Protein AF-A0A420HNX9-F1 (afdb_monomer_lite)

Radius of gyration: 38.67 Å; chains: 1; bounding box: 75×88×94 Å

Foldseek 3Di:
DVLVVVLVVVVVVLLVVLLVVLVVLCVVDVPDDCSVVSVVQSVCLLVVNHDLPPQVPRNPPVSSVSSVVSSCCNPPPSVVVVVVSVVVVVVVCVVCVVVVVVVVVVVVVVVVPDDPPDPQDDPPCNVCCVPPQCVPAVVPHDPVVSVVVSVVVVCVVCVVVVVVVVVVVVVLVVQLVVCVVVVHDSDPDDDPVNVCVVVDPCVVVCVVVVCVVVDPPPPDDPVNVVVVVVVVVVVVVVVVVVVVVVVCVVPVDDPPDDDPPPPPPVVVVVVVVVVVVVPPPPPPDDD

Structure (mmCIF, N/CA/C/O backbone):
data_AF-A0A420HNX9-F1
#
_entry.id   AF-A0A420HNX9-F1
#
loop_
_atom_site.group_PDB
_atom_site.id
_atom_site.type_symbol
_atom_site.label_atom_id
_atom_site.label_alt_id
_atom_site.label_comp_id
_atom_site.label_asym_id
_atom_site.label_entity_id
_atom_site.label_seq_id
_atom_site.pdbx_PDB_ins_code
_atom_site.Cartn_x
_atom_site.Cartn_y
_atom_site.Cartn_z
_atom_site.occupancy
_atom_site.B_iso_or_equiv
_atom_site.auth_seq_id
_atom_site.auth_comp_id
_atom_site.auth_asym_id
_atom_site.auth_atom_id
_atom_site.pdbx_PDB_model_num
ATOM 1 N N . MET A 1 1 ? 5.330 7.218 -5.599 1.00 59.75 1 MET A N 1
ATOM 2 C CA . MET A 1 1 ? 4.720 6.682 -6.856 1.00 59.75 1 MET A CA 1
ATOM 3 C C . MET A 1 1 ? 4.972 7.619 -8.036 1.00 59.75 1 MET A C 1
ATOM 5 O O . MET A 1 1 ? 5.110 7.152 -9.165 1.00 59.75 1 MET A O 1
ATOM 9 N N . SER A 1 2 ? 5.041 8.930 -7.794 1.00 67.25 2 SER A N 1
ATOM 10 C CA . SER A 1 2 ? 5.366 9.926 -8.817 1.00 67.25 2 SER A CA 1
ATOM 11 C C . SER A 1 2 ? 6.806 9.785 -9.329 1.00 67.25 2 SER A C 1
ATOM 13 O O . SER A 1 2 ? 7.016 9.834 -10.538 1.00 67.25 2 SER A O 1
ATOM 15 N N . GLU A 1 3 ? 7.783 9.496 -8.456 1.00 69.94 3 GLU A N 1
ATOM 16 C CA . GLU A 1 3 ? 9.184 9.292 -8.871 1.00 69.94 3 GLU A CA 1
ATOM 17 C C . GLU A 1 3 ? 9.337 8.056 -9.768 1.00 69.94 3 GLU A C 1
ATOM 19 O O . GLU A 1 3 ? 10.031 8.095 -10.784 1.00 69.94 3 GLU A O 1
ATOM 24 N N . SER A 1 4 ? 8.629 6.965 -9.451 1.00 74.38 4 SER A N 1
ATOM 25 C CA . SER A 1 4 ? 8.648 5.742 -10.263 1.00 74.38 4 SER A CA 1
ATOM 26 C C . SER A 1 4 ? 8.046 5.942 -11.659 1.00 74.38 4 SER A C 1
ATOM 28 O O . SER A 1 4 ? 8.448 5.264 -12.601 1.00 74.38 4 SER A O 1
ATOM 30 N N . LEU A 1 5 ? 7.120 6.891 -11.833 1.00 82.50 5 LEU A N 1
ATOM 31 C CA . LEU A 1 5 ? 6.495 7.169 -13.131 1.00 82.50 5 LEU A CA 1
ATOM 32 C C . LEU A 1 5 ? 7.497 7.766 -14.126 1.00 82.50 5 LEU A C 1
ATOM 34 O O . LEU A 1 5 ? 7.504 7.382 -15.295 1.00 82.50 5 LEU A O 1
ATOM 38 N N . ILE A 1 6 ? 8.380 8.652 -13.657 1.00 82.62 6 ILE A N 1
ATOM 39 C CA . ILE A 1 6 ? 9.427 9.264 -14.487 1.00 82.62 6 ILE A CA 1
ATOM 40 C C . ILE A 1 6 ? 10.384 8.189 -15.012 1.00 82.62 6 ILE A C 1
ATOM 42 O O . ILE A 1 6 ? 10.751 8.209 -16.188 1.00 82.62 6 ILE A O 1
ATOM 46 N N . PHE A 1 7 ? 10.731 7.206 -14.178 1.00 82.31 7 PHE A N 1
ATOM 47 C CA . PHE A 1 7 ? 11.543 6.071 -14.604 1.00 82.31 7 PHE A CA 1
ATOM 48 C C . PHE A 1 7 ? 10.860 5.246 -15.703 1.00 82.31 7 PHE A C 1
ATOM 50 O O . PHE A 1 7 ? 11.471 4.991 -16.741 1.00 82.31 7 PHE A O 1
ATOM 57 N N . PHE A 1 8 ? 9.594 4.855 -15.517 1.00 83.25 8 PHE A N 1
ATOM 58 C CA . PHE A 1 8 ? 8.872 4.074 -16.528 1.00 83.25 8 PHE A CA 1
ATOM 59 C C . PHE A 1 8 ? 8.685 4.848 -17.839 1.00 83.25 8 PHE A C 1
ATOM 61 O O . PHE A 1 8 ? 8.770 4.254 -18.917 1.00 83.25 8 PHE A O 1
ATOM 68 N N . ALA A 1 9 ? 8.501 6.169 -17.773 1.00 88.00 9 ALA A N 1
ATOM 69 C CA . ALA A 1 9 ? 8.465 7.028 -18.952 1.00 88.00 9 ALA A CA 1
ATOM 70 C C . ALA A 1 9 ? 9.817 7.041 -19.687 1.00 88.00 9 ALA A C 1
ATOM 72 O O . ALA A 1 9 ? 9.855 6.827 -20.898 1.00 88.00 9 ALA A O 1
ATOM 73 N N . LEU A 1 10 ? 10.928 7.218 -18.962 1.00 86.88 10 LEU A N 1
ATOM 74 C CA . LEU A 1 10 ? 12.278 7.201 -19.531 1.00 86.88 10 LEU A CA 1
ATOM 75 C C . LEU A 1 10 ? 12.614 5.841 -20.165 1.00 86.88 10 LEU A C 1
ATOM 77 O O . LEU A 1 10 ? 13.086 5.793 -21.300 1.00 86.88 10 LEU A O 1
ATOM 81 N N . LEU A 1 11 ? 12.323 4.742 -19.462 1.00 87.56 11 LEU A N 1
ATOM 82 C CA . LEU A 1 11 ? 12.498 3.378 -19.963 1.00 87.56 11 LEU A CA 1
ATOM 83 C C . LEU A 1 11 ? 11.717 3.165 -21.265 1.00 87.56 11 LEU A C 1
ATOM 85 O O . LEU A 1 11 ? 12.264 2.653 -22.238 1.00 87.56 11 LEU A O 1
ATOM 89 N N . THR A 1 12 ? 10.459 3.605 -21.304 1.00 89.88 12 THR A N 1
ATOM 90 C CA . THR A 1 12 ? 9.601 3.481 -22.488 1.00 89.88 12 THR A CA 1
ATOM 91 C C . THR A 1 12 ? 10.156 4.271 -23.672 1.00 89.88 12 THR A C 1
ATOM 93 O O . THR A 1 12 ? 10.235 3.738 -24.776 1.00 89.88 12 THR A O 1
ATOM 96 N N . VAL A 1 13 ? 10.594 5.516 -23.457 1.00 91.56 13 VAL A N 1
ATOM 97 C CA . VAL A 1 13 ? 11.194 6.351 -24.513 1.00 91.56 13 VAL A CA 1
ATOM 98 C C . VAL A 1 13 ? 12.458 5.703 -25.078 1.00 91.56 13 VAL A C 1
ATOM 100 O O . VAL A 1 13 ? 12.637 5.673 -26.294 1.00 91.56 13 VAL A O 1
ATOM 103 N N . ILE A 1 14 ? 13.308 5.137 -24.219 1.00 90.69 14 ILE A N 1
ATOM 104 C CA . ILE A 1 14 ? 14.528 4.438 -24.640 1.00 90.69 14 ILE A CA 1
ATOM 105 C C . ILE A 1 14 ? 14.175 3.180 -25.438 1.00 90.69 14 ILE A C 1
ATOM 107 O O . ILE A 1 14 ? 14.699 2.997 -26.534 1.00 90.69 14 ILE A O 1
ATOM 111 N N . ILE A 1 15 ? 13.254 2.347 -24.943 1.00 90.69 15 ILE A N 1
ATOM 112 C CA . ILE A 1 15 ? 12.809 1.138 -25.650 1.00 90.69 15 ILE A CA 1
ATOM 113 C C . ILE A 1 15 ? 12.256 1.495 -27.033 1.00 90.69 15 ILE A C 1
ATOM 115 O O . ILE A 1 15 ? 12.660 0.883 -28.016 1.00 90.69 15 ILE A O 1
ATOM 119 N N . ILE A 1 16 ? 11.385 2.505 -27.134 1.00 92.69 16 ILE A N 1
ATOM 120 C CA . ILE A 1 16 ? 10.809 2.936 -28.415 1.00 92.69 16 ILE A CA 1
ATOM 121 C C . ILE A 1 16 ? 11.895 3.483 -29.348 1.00 92.69 16 ILE A C 1
ATOM 123 O O . ILE A 1 16 ? 11.910 3.127 -30.523 1.00 92.69 16 ILE A O 1
ATOM 127 N N . GLY A 1 17 ? 12.816 4.311 -28.850 1.00 92.56 17 GLY A N 1
ATOM 128 C CA . GLY A 1 17 ? 13.893 4.884 -29.661 1.00 92.56 17 GLY A CA 1
ATOM 129 C C . GLY A 1 17 ? 14.831 3.820 -30.235 1.00 92.56 17 GLY A C 1
ATOM 130 O O . GLY A 1 17 ? 15.148 3.847 -31.424 1.00 92.56 17 GLY A O 1
ATOM 131 N N . PHE A 1 18 ? 15.225 2.836 -29.425 1.00 90.56 18 PHE A N 1
ATOM 132 C CA . PHE A 1 18 ? 16.052 1.727 -29.900 1.00 90.56 18 PHE A CA 1
ATOM 133 C C . PHE A 1 18 ? 15.272 0.769 -30.800 1.00 90.56 18 PHE A C 1
ATOM 135 O O . PHE A 1 18 ? 15.811 0.341 -31.815 1.00 90.56 18 PHE A O 1
ATOM 142 N N . LEU A 1 19 ? 13.997 0.493 -30.508 1.00 90.44 19 LEU A N 1
ATOM 143 C CA . LEU A 1 19 ? 13.128 -0.286 -31.392 1.00 90.44 19 LEU A CA 1
ATOM 144 C C . LEU A 1 19 ? 13.020 0.374 -32.777 1.00 90.44 19 LEU A C 1
ATOM 146 O O . LEU A 1 19 ? 13.179 -0.302 -33.789 1.00 90.44 19 LEU A O 1
ATOM 150 N N . GLN A 1 20 ? 12.828 1.696 -32.832 1.00 91.19 20 GLN A N 1
ATOM 151 C CA . GLN A 1 20 ? 12.832 2.462 -34.082 1.00 91.19 20 GLN A CA 1
ATOM 152 C C . GLN A 1 20 ? 14.182 2.384 -34.805 1.00 91.19 20 GLN A C 1
ATOM 154 O O . GLN A 1 20 ? 14.206 2.226 -36.023 1.00 91.19 20 GLN A O 1
ATOM 159 N N . ALA A 1 21 ? 15.300 2.454 -34.078 1.00 89.69 21 ALA A N 1
ATOM 160 C CA . ALA A 1 21 ? 16.633 2.337 -34.664 1.00 89.69 21 ALA A CA 1
ATOM 161 C C . ALA A 1 21 ? 16.898 0.936 -35.249 1.00 89.69 21 ALA A C 1
ATOM 163 O O . ALA A 1 21 ? 17.426 0.832 -36.356 1.00 89.69 21 ALA A O 1
ATOM 164 N N . PHE A 1 22 ? 16.487 -0.134 -34.559 1.00 88.19 22 PHE A N 1
ATOM 165 C CA . PHE A 1 22 ? 16.618 -1.508 -35.054 1.00 88.19 22 PHE A CA 1
ATOM 166 C C . PHE A 1 22 ? 15.722 -1.779 -36.264 1.00 88.19 22 PHE A C 1
ATOM 168 O O . PHE A 1 22 ? 16.201 -2.336 -37.245 1.00 88.19 22 PHE A O 1
ATOM 175 N N . ILE A 1 23 ? 14.464 -1.328 -36.240 1.00 86.88 23 ILE A N 1
ATOM 176 C CA . ILE A 1 23 ? 13.552 -1.440 -37.391 1.00 86.88 23 ILE A CA 1
ATOM 177 C C . ILE A 1 23 ? 14.067 -0.609 -38.576 1.00 86.88 23 ILE A C 1
ATOM 179 O O . ILE A 1 23 ? 13.979 -1.032 -39.726 1.00 86.88 23 ILE A O 1
ATOM 183 N N . GLY A 1 24 ? 14.631 0.575 -38.323 1.00 86.75 24 GLY A N 1
ATOM 184 C CA . GLY A 1 24 ? 15.250 1.399 -39.363 1.00 86.75 24 GLY A CA 1
ATOM 185 C C . GLY A 1 24 ? 16.453 0.717 -40.018 1.00 86.75 24 GLY A C 1
ATOM 186 O O . GLY A 1 24 ? 16.622 0.807 -41.233 1.00 86.75 24 GLY A O 1
ATOM 187 N N . LEU A 1 25 ? 17.258 0.008 -39.224 1.00 86.19 25 LEU A N 1
ATOM 188 C CA . LEU A 1 25 ? 18.404 -0.754 -39.710 1.00 86.19 25 LEU A CA 1
ATOM 189 C C . LEU A 1 25 ? 17.981 -2.015 -40.487 1.00 86.19 25 LEU A C 1
ATOM 191 O O . LEU A 1 25 ? 18.593 -2.311 -41.512 1.00 86.19 25 LEU A O 1
ATOM 195 N N . ASP A 1 26 ? 16.922 -2.699 -40.040 1.00 84.25 26 ASP A N 1
ATOM 196 C CA . ASP A 1 26 ? 16.312 -3.850 -40.727 1.00 84.25 26 ASP A CA 1
ATOM 197 C C . ASP A 1 26 ? 15.757 -3.434 -42.098 1.00 84.25 26 ASP A C 1
ATOM 199 O O . ASP A 1 26 ? 16.100 -4.008 -43.119 1.00 84.25 26 ASP A O 1
ATOM 203 N N . ASN A 1 27 ? 15.013 -2.326 -42.171 1.00 82.50 27 ASN A N 1
ATOM 204 C CA . ASN A 1 27 ? 14.468 -1.827 -43.439 1.00 82.50 27 ASN A CA 1
ATOM 205 C C . ASN A 1 27 ? 15.542 -1.404 -44.460 1.00 82.50 27 ASN A C 1
ATOM 207 O O . ASN A 1 27 ? 15.293 -1.425 -45.667 1.00 82.50 27 ASN A O 1
ATOM 211 N N . ALA A 1 28 ? 16.719 -0.975 -43.997 1.00 79.94 28 ALA A N 1
ATOM 212 C CA . ALA A 1 28 ? 17.812 -0.543 -44.867 1.00 79.94 28 ALA A CA 1
ATOM 213 C C . ALA A 1 28 ? 18.599 -1.716 -45.475 1.00 79.94 28 ALA A C 1
ATOM 215 O O . ALA A 1 28 ? 19.236 -1.554 -46.518 1.00 79.94 28 ALA A O 1
ATOM 216 N N . ASN A 1 29 ? 18.566 -2.888 -44.842 1.00 69.12 29 ASN A N 1
ATOM 217 C CA . ASN A 1 29 ? 19.283 -4.074 -45.280 1.00 69.12 29 ASN A CA 1
ATOM 218 C C . ASN A 1 29 ? 18.244 -5.125 -45.683 1.00 69.12 29 ASN A C 1
ATOM 220 O O . ASN A 1 29 ? 17.537 -5.615 -44.827 1.00 69.12 29 ASN A O 1
ATOM 224 N N . SER A 1 30 ? 18.125 -5.493 -46.965 1.00 62.16 30 SER A N 1
ATOM 225 C CA . SER A 1 30 ? 17.056 -6.383 -47.484 1.00 62.16 30 SER A CA 1
ATOM 226 C C . SER A 1 30 ? 17.045 -7.833 -46.944 1.00 62.16 30 SER A C 1
ATOM 228 O O . SER A 1 30 ? 16.472 -8.725 -47.572 1.00 62.16 30 SER A O 1
ATOM 230 N N . TYR A 1 31 ? 17.693 -8.093 -45.811 1.00 57.19 31 TYR A N 1
ATOM 231 C CA . TYR A 1 31 ? 17.535 -9.304 -45.028 1.00 57.19 31 TYR A CA 1
ATOM 232 C C . TYR A 1 31 ? 16.163 -9.285 -44.341 1.00 57.19 31 TYR A C 1
ATOM 234 O O . TYR A 1 31 ? 15.799 -8.322 -43.691 1.00 57.19 31 TYR A O 1
ATOM 242 N N . ALA A 1 32 ? 15.407 -10.352 -44.591 1.00 55.22 32 ALA A N 1
ATOM 243 C CA . ALA A 1 32 ? 14.095 -10.721 -44.063 1.00 55.22 32 ALA A CA 1
ATOM 244 C C . ALA A 1 32 ? 13.576 -9.987 -42.808 1.00 55.22 32 ALA A C 1
ATOM 246 O O . ALA A 1 32 ? 14.295 -9.859 -41.826 1.00 55.22 32 ALA A O 1
ATOM 247 N N . ASP A 1 33 ? 12.269 -9.695 -42.833 1.00 63.78 33 ASP A N 1
ATOM 248 C CA . ASP A 1 33 ? 11.401 -9.218 -41.743 1.00 63.78 33 ASP A CA 1
ATOM 249 C C . ASP A 1 33 ? 11.726 -9.878 -40.385 1.00 63.78 33 ASP A C 1
ATOM 251 O O . ASP A 1 33 ? 11.189 -10.929 -40.020 1.00 63.78 33 ASP A O 1
ATOM 255 N N . SER A 1 34 ? 12.666 -9.272 -39.653 1.00 74.12 34 SER A N 1
ATOM 256 C CA . SER A 1 34 ? 13.234 -9.803 -38.404 1.00 74.12 34 SER A CA 1
ATOM 257 C C . SER A 1 34 ? 12.693 -9.071 -37.175 1.00 74.12 34 SER A C 1
ATOM 259 O O . SER A 1 34 ? 13.182 -9.248 -36.057 1.00 74.12 34 SER A O 1
ATOM 261 N N . THR A 1 35 ? 11.614 -8.306 -37.352 1.00 80.81 35 THR A N 1
ATOM 262 C CA . THR A 1 35 ? 10.831 -7.653 -36.296 1.00 80.81 35 THR A CA 1
ATOM 263 C C . THR A 1 35 ? 10.592 -8.524 -35.045 1.00 80.81 35 THR A C 1
ATOM 265 O O . THR A 1 35 ? 10.826 -8.031 -33.936 1.00 80.81 35 THR A O 1
ATOM 268 N N . PRO A 1 36 ? 10.174 -9.809 -35.144 1.00 83.94 36 PRO A N 1
ATOM 269 C CA . PRO A 1 36 ? 9.965 -10.639 -33.953 1.00 83.94 36 PRO A CA 1
ATOM 270 C C . PRO A 1 36 ? 11.264 -10.952 -33.195 1.00 83.94 36 PRO A C 1
ATOM 272 O O . PRO A 1 36 ? 11.251 -10.989 -31.965 1.00 83.94 36 PRO A O 1
ATOM 275 N N . PHE A 1 37 ? 12.387 -11.119 -33.902 1.00 85.12 37 PHE A N 1
ATOM 276 C CA . PHE A 1 37 ? 13.698 -11.329 -33.285 1.00 85.12 37 PHE A CA 1
ATOM 277 C C . PHE A 1 37 ? 14.158 -10.077 -32.525 1.00 85.12 37 PHE A C 1
ATOM 279 O O . PHE A 1 37 ? 14.562 -10.174 -31.367 1.00 85.12 37 PHE A O 1
ATOM 286 N N . ILE A 1 38 ? 14.008 -8.892 -33.131 1.00 86.88 38 ILE A N 1
ATOM 287 C CA . ILE A 1 38 ? 14.340 -7.601 -32.503 1.00 86.88 38 ILE A CA 1
ATOM 288 C C . ILE A 1 38 ? 13.528 -7.404 -31.218 1.00 86.88 38 ILE A C 1
ATOM 290 O O . ILE A 1 38 ? 14.076 -7.042 -30.175 1.00 86.88 38 ILE A O 1
ATOM 294 N N . LEU A 1 39 ? 12.219 -7.665 -31.273 1.00 87.62 39 LEU A N 1
ATOM 295 C CA . LEU A 1 39 ? 11.341 -7.511 -30.118 1.00 87.62 39 LEU A CA 1
ATOM 296 C C . LEU A 1 39 ? 11.733 -8.467 -28.983 1.00 87.62 39 LEU A C 1
ATOM 298 O O . LEU A 1 39 ? 11.817 -8.045 -27.829 1.00 87.62 39 LEU A O 1
ATOM 302 N N . GLN A 1 40 ? 12.019 -9.730 -29.306 1.00 88.38 40 GLN A N 1
ATOM 303 C CA . GLN A 1 40 ? 12.470 -10.712 -28.324 1.00 88.38 40 GLN A CA 1
ATOM 304 C C . GLN A 1 40 ? 13.812 -10.310 -27.696 1.00 88.38 40 GLN A C 1
ATOM 306 O O . GLN A 1 40 ? 13.951 -10.367 -26.476 1.00 88.38 40 GLN A O 1
ATOM 311 N N . ALA A 1 41 ? 14.769 -9.829 -28.491 1.00 88.25 41 ALA A N 1
ATOM 312 C CA . ALA A 1 41 ? 16.064 -9.366 -27.998 1.00 88.25 41 ALA A CA 1
ATOM 313 C C . ALA A 1 41 ? 15.954 -8.150 -27.061 1.00 88.25 41 ALA A C 1
ATOM 315 O O . ALA A 1 41 ? 16.683 -8.069 -26.067 1.00 88.25 41 ALA A O 1
ATOM 316 N N . ILE A 1 42 ? 15.036 -7.220 -27.350 1.00 89.25 42 ILE A N 1
ATOM 317 C CA . ILE A 1 42 ? 14.744 -6.061 -26.494 1.00 89.25 42 ILE A CA 1
ATOM 318 C C . ILE A 1 42 ? 14.110 -6.509 -25.177 1.00 89.25 42 ILE A C 1
ATOM 320 O O . ILE A 1 42 ? 14.554 -6.079 -24.114 1.00 89.25 42 ILE A O 1
ATOM 324 N N . ILE A 1 43 ? 13.112 -7.396 -25.228 1.00 89.06 43 ILE A N 1
ATOM 325 C CA . ILE A 1 43 ? 12.464 -7.939 -24.025 1.00 89.06 43 ILE A CA 1
ATOM 326 C C . ILE A 1 43 ? 13.489 -8.671 -23.152 1.00 89.06 43 ILE A C 1
ATOM 328 O O . ILE A 1 43 ? 13.551 -8.435 -21.948 1.00 89.06 43 ILE A O 1
ATOM 332 N N . ASN A 1 44 ? 14.331 -9.505 -23.757 1.00 89.56 44 ASN A N 1
ATOM 333 C CA . ASN A 1 44 ? 15.375 -10.254 -23.066 1.00 89.56 44 ASN A CA 1
ATOM 334 C C . ASN A 1 44 ? 16.403 -9.329 -22.393 1.00 89.56 44 ASN A C 1
ATOM 336 O O . ASN A 1 44 ? 16.743 -9.525 -21.227 1.00 89.56 44 ASN A O 1
ATOM 340 N N . ALA A 1 45 ? 16.838 -8.267 -23.074 1.00 89.00 45 ALA A N 1
ATOM 341 C CA . ALA A 1 45 ? 17.732 -7.269 -22.487 1.00 89.00 45 ALA A CA 1
ATOM 342 C C . ALA A 1 45 ? 17.080 -6.504 -21.320 1.00 89.00 45 ALA A C 1
ATOM 344 O O . ALA A 1 45 ? 17.736 -6.257 -20.309 1.00 89.00 45 ALA A O 1
ATOM 345 N N . VAL A 1 46 ? 15.788 -6.166 -21.425 1.00 88.12 46 VAL A N 1
ATOM 346 C CA . VAL A 1 46 ? 15.015 -5.544 -20.333 1.00 88.12 46 VAL A CA 1
ATOM 347 C C . VAL A 1 46 ? 14.890 -6.490 -19.136 1.00 88.12 46 VAL A C 1
ATOM 349 O O . VAL A 1 46 ? 15.034 -6.054 -17.997 1.00 88.12 46 VAL A O 1
ATOM 352 N N . MET A 1 47 ? 14.712 -7.790 -19.385 1.00 89.12 47 MET A N 1
ATOM 353 C CA . MET A 1 47 ? 14.719 -8.850 -18.367 1.00 89.12 47 MET A CA 1
ATOM 354 C C . MET A 1 47 ? 16.123 -9.169 -17.821 1.00 89.12 47 MET A C 1
ATOM 356 O O . MET A 1 47 ? 16.285 -10.136 -17.083 1.00 89.12 47 MET A O 1
ATOM 360 N N . GLN A 1 48 ? 17.142 -8.371 -18.166 1.00 87.69 48 GLN A N 1
ATOM 361 C CA . GLN A 1 48 ? 18.542 -8.562 -17.766 1.00 87.69 48 GLN A CA 1
ATOM 362 C C . GLN A 1 48 ? 19.163 -9.884 -18.239 1.00 87.69 48 GLN A C 1
ATOM 364 O O . GLN A 1 48 ? 20.144 -10.362 -17.674 1.00 87.69 48 GLN A O 1
ATOM 369 N N . SER A 1 49 ? 18.633 -10.459 -19.316 1.00 90.31 49 SER A N 1
ATOM 370 C CA . SER A 1 49 ? 19.179 -11.641 -19.978 1.00 90.31 49 SER A CA 1
ATOM 371 C C . SER A 1 49 ? 19.455 -11.324 -21.453 1.00 90.31 49 SER A C 1
ATOM 373 O O . SER A 1 49 ? 18.800 -11.879 -22.330 1.00 90.31 49 SER A O 1
ATOM 375 N N . PRO A 1 50 ? 20.368 -10.380 -21.761 1.00 88.69 50 PRO A N 1
ATOM 376 C CA . PRO A 1 50 ? 20.672 -10.026 -23.143 1.00 88.69 50 PRO A CA 1
ATOM 377 C C . PRO A 1 50 ? 21.263 -11.231 -23.882 1.00 88.69 50 PRO A C 1
ATOM 379 O O . PRO A 1 50 ? 22.201 -11.867 -23.397 1.00 88.69 50 PRO A O 1
ATOM 382 N N . ASP A 1 51 ? 20.719 -11.524 -25.061 1.00 87.19 51 ASP A N 1
ATOM 383 C CA . ASP A 1 51 ? 21.181 -12.605 -25.926 1.00 87.19 51 ASP A CA 1
ATOM 384 C C . ASP A 1 51 ? 21.756 -12.015 -27.212 1.00 87.19 51 ASP A C 1
ATOM 386 O O . ASP A 1 51 ? 21.076 -11.310 -27.957 1.00 87.19 51 ASP A O 1
ATOM 390 N N . PHE A 1 52 ? 23.036 -12.288 -27.450 1.00 84.12 52 PHE A N 1
ATOM 391 C CA . PHE A 1 52 ? 23.759 -11.814 -28.629 1.00 84.12 52 PHE A CA 1
ATOM 392 C C . PHE A 1 52 ? 23.679 -12.813 -29.788 1.00 84.12 52 PHE A C 1
ATOM 394 O O . PHE A 1 52 ? 24.021 -12.467 -30.922 1.00 84.12 52 PHE A O 1
ATOM 401 N N . ASN A 1 53 ? 23.207 -14.038 -29.531 1.00 77.06 53 ASN A N 1
ATOM 402 C CA . ASN A 1 53 ? 23.081 -15.066 -30.552 1.00 77.06 53 ASN A CA 1
ATOM 403 C C . ASN A 1 53 ? 22.034 -14.629 -31.589 1.00 77.06 53 ASN A C 1
ATOM 405 O O . ASN A 1 53 ? 20.857 -14.466 -31.285 1.00 77.06 53 ASN A O 1
ATOM 409 N N . GLY A 1 54 ? 22.476 -14.413 -32.829 1.00 72.62 54 GLY A N 1
ATOM 410 C CA . GLY A 1 54 ? 21.627 -13.951 -33.935 1.00 72.62 54 GLY A CA 1
ATOM 411 C C . GLY A 1 54 ? 21.926 -12.529 -34.414 1.00 72.62 54 GLY A C 1
ATOM 412 O O . GLY A 1 54 ? 21.623 -12.219 -35.565 1.00 72.62 54 GLY A O 1
ATOM 413 N N . PHE A 1 55 ? 22.613 -11.701 -33.615 1.00 76.69 55 PHE A N 1
ATOM 414 C CA . PHE A 1 55 ? 23.052 -10.378 -34.077 1.00 76.69 55 PHE A CA 1
ATOM 415 C C . PHE A 1 55 ? 24.257 -10.431 -35.027 1.00 76.69 55 PHE A C 1
ATOM 417 O O . PHE A 1 55 ? 24.446 -9.496 -35.800 1.00 76.69 55 PHE A O 1
ATOM 424 N N . ASP A 1 56 ? 25.011 -11.536 -35.059 1.00 71.56 56 ASP A N 1
ATOM 425 C CA . ASP A 1 56 ? 26.153 -11.725 -35.972 1.00 71.56 56 ASP A CA 1
ATOM 426 C C . ASP A 1 56 ? 25.770 -11.621 -37.457 1.00 71.56 56 ASP A C 1
ATOM 428 O O . ASP A 1 56 ? 26.566 -11.170 -38.279 1.00 71.56 56 ASP A O 1
ATOM 432 N N . ASN A 1 57 ? 24.538 -12.011 -37.802 1.00 71.56 57 ASN A N 1
ATOM 433 C CA . ASN A 1 57 ? 23.999 -11.921 -39.161 1.00 71.56 57 ASN A CA 1
ATOM 434 C C . ASN A 1 57 ? 23.050 -10.721 -39.343 1.00 71.56 57 ASN A C 1
ATOM 436 O O . ASN A 1 57 ? 22.628 -10.436 -40.464 1.00 71.56 57 ASN A O 1
ATOM 440 N N . PHE A 1 58 ? 22.714 -10.008 -38.262 1.00 74.94 58 PHE A N 1
ATOM 441 C CA . PHE A 1 58 ? 21.783 -8.883 -38.277 1.00 74.94 58 PHE A CA 1
ATOM 442 C C . PHE A 1 58 ? 22.526 -7.568 -38.544 1.00 74.94 58 PHE A C 1
ATOM 444 O O . PHE A 1 58 ? 23.197 -7.016 -37.670 1.00 74.94 58 PHE A O 1
ATOM 451 N N . ALA A 1 59 ? 22.406 -7.069 -39.777 1.00 72.62 59 ALA A N 1
ATOM 452 C CA . ALA A 1 59 ? 22.992 -5.811 -40.252 1.00 72.62 59 ALA A CA 1
ATOM 453 C C . ALA A 1 59 ? 24.425 -5.500 -39.737 1.00 72.62 59 ALA A C 1
ATOM 455 O O . ALA A 1 59 ? 24.648 -4.477 -39.068 1.00 72.62 59 ALA A O 1
ATOM 456 N N . PRO A 1 60 ? 25.428 -6.348 -40.049 1.00 77.50 60 PRO A N 1
ATOM 457 C CA . PRO A 1 60 ? 26.817 -6.073 -39.688 1.00 77.50 60 PRO A CA 1
ATOM 458 C C . PRO A 1 60 ? 27.334 -4.809 -40.398 1.00 77.50 60 PRO A C 1
ATOM 460 O O . PRO A 1 60 ? 27.025 -4.614 -41.576 1.00 77.50 60 PRO A O 1
ATOM 463 N N . PRO A 1 61 ? 28.149 -3.952 -39.749 1.00 79.62 61 PRO A N 1
ATOM 464 C CA . PRO A 1 61 ? 28.680 -4.044 -38.379 1.00 79.62 61 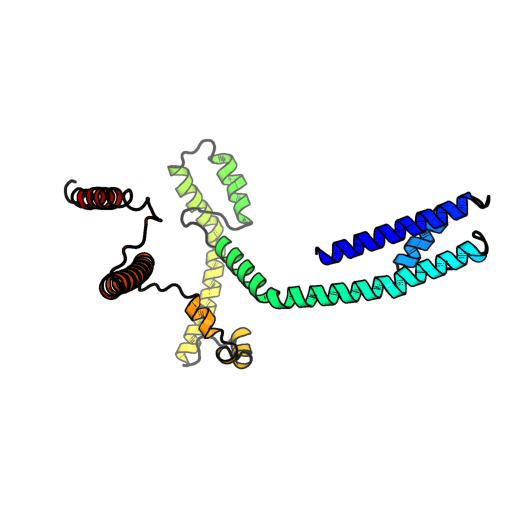PRO A CA 1
ATOM 465 C C . PRO A 1 61 ? 27.840 -3.306 -37.311 1.00 79.62 61 PRO A C 1
ATOM 467 O O . PRO A 1 61 ? 28.132 -3.385 -36.113 1.00 79.62 61 PRO A O 1
ATOM 470 N N . PHE A 1 62 ? 26.830 -2.538 -37.726 1.00 84.31 62 PHE A N 1
ATOM 471 C CA . PHE A 1 62 ? 26.140 -1.592 -36.846 1.00 84.31 62 PHE A CA 1
ATOM 472 C C . PHE A 1 62 ? 25.100 -2.249 -35.928 1.00 84.31 62 PHE A C 1
ATOM 474 O O . PHE A 1 62 ? 24.913 -1.757 -34.817 1.00 84.31 62 PHE A O 1
ATOM 481 N N . GLY A 1 63 ? 24.479 -3.366 -36.325 1.00 84.94 63 GLY A N 1
ATOM 482 C CA . GLY A 1 63 ? 23.444 -4.046 -35.531 1.00 84.94 63 GLY A CA 1
ATOM 483 C C . GLY A 1 63 ? 23.951 -4.550 -34.179 1.00 84.94 63 GLY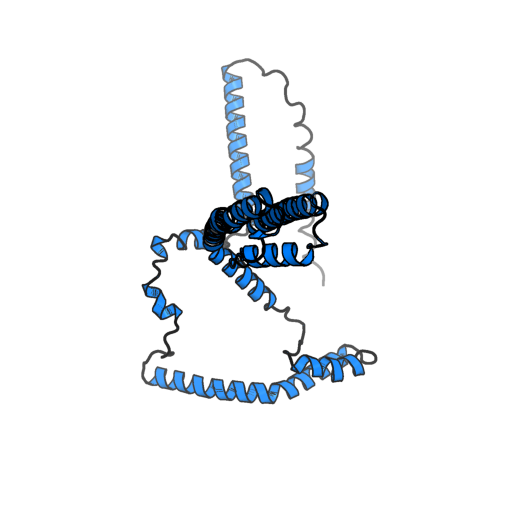 A C 1
ATOM 484 O O . GLY A 1 63 ? 23.404 -4.194 -33.135 1.00 84.94 63 GLY A O 1
ATOM 485 N N . VAL A 1 64 ? 25.060 -5.296 -34.189 1.00 86.19 64 VAL A N 1
ATOM 486 C CA . VAL A 1 64 ? 25.739 -5.787 -32.976 1.00 86.19 64 VAL A CA 1
ATOM 487 C C . VAL A 1 64 ? 26.179 -4.623 -32.080 1.00 86.19 64 VAL A C 1
ATOM 489 O O . VAL A 1 64 ? 25.931 -4.624 -30.876 1.00 86.19 64 VAL A O 1
ATOM 492 N N . THR A 1 65 ? 26.794 -3.592 -32.667 1.00 88.62 65 THR A N 1
ATOM 493 C CA . THR A 1 65 ? 27.288 -2.418 -31.927 1.00 88.62 65 THR A CA 1
ATOM 494 C C . THR A 1 65 ? 26.147 -1.668 -31.232 1.00 88.62 65 THR A C 1
ATOM 496 O O . THR A 1 65 ? 26.255 -1.317 -30.056 1.00 88.62 65 THR A O 1
ATOM 499 N N . LEU A 1 66 ? 25.032 -1.455 -31.935 1.00 89.75 66 LEU A N 1
ATOM 500 C CA . LEU A 1 66 ? 23.847 -0.799 -31.389 1.00 89.75 66 LEU A CA 1
ATOM 501 C C . LEU A 1 66 ? 23.236 -1.614 -30.238 1.00 89.75 66 LEU A C 1
ATOM 503 O O . LEU A 1 66 ? 22.847 -1.034 -29.225 1.00 89.75 66 LEU A O 1
ATOM 507 N N . TYR A 1 67 ? 23.213 -2.947 -30.353 1.00 89.94 67 TYR A N 1
ATOM 508 C CA . TYR A 1 67 ? 22.723 -3.837 -29.296 1.00 89.94 67 TYR A CA 1
ATOM 509 C C . TYR A 1 67 ? 23.614 -3.846 -28.047 1.00 89.94 67 TYR A C 1
ATOM 511 O O . TYR A 1 67 ? 23.097 -3.861 -26.928 1.00 89.94 67 TYR A O 1
ATOM 519 N N . TYR A 1 68 ? 24.937 -3.727 -28.200 1.00 91.00 68 TYR A N 1
ATOM 520 C CA . TYR A 1 68 ? 25.841 -3.520 -27.064 1.00 91.00 68 TYR A CA 1
ATOM 521 C C . TYR A 1 68 ? 25.568 -2.202 -26.333 1.00 91.00 68 TYR A C 1
ATOM 523 O O . TYR A 1 68 ? 25.476 -2.195 -25.105 1.00 91.00 68 TYR A O 1
ATOM 531 N N . ILE A 1 69 ? 25.399 -1.098 -27.070 1.00 91.38 69 ILE A N 1
ATOM 532 C CA . ILE A 1 69 ? 25.090 0.215 -26.478 1.00 91.38 69 ILE A CA 1
ATOM 533 C C . ILE A 1 69 ? 23.740 0.170 -25.757 1.00 91.38 69 ILE A C 1
ATOM 535 O O . ILE A 1 69 ? 23.630 0.644 -24.627 1.00 91.38 69 ILE A O 1
ATOM 539 N N . PHE A 1 70 ? 22.728 -0.433 -26.381 1.00 91.00 70 PHE A N 1
ATOM 540 C CA . PHE A 1 70 ? 21.411 -0.621 -25.783 1.00 91.00 70 PHE A CA 1
ATOM 541 C C . PHE A 1 70 ? 21.484 -1.422 -24.476 1.00 91.00 70 PHE A C 1
ATOM 543 O O . PHE A 1 70 ? 20.996 -0.971 -23.440 1.00 91.00 70 PHE A O 1
ATOM 550 N N . THR A 1 71 ? 22.150 -2.579 -24.507 1.00 90.50 71 THR A N 1
ATOM 551 C CA . THR A 1 71 ? 22.302 -3.458 -23.341 1.00 90.50 71 THR A CA 1
ATOM 552 C C . THR A 1 71 ? 23.056 -2.763 -22.212 1.00 90.50 71 THR A C 1
ATOM 554 O O . THR A 1 71 ? 22.658 -2.867 -21.053 1.00 90.50 71 THR A O 1
ATOM 557 N N . PHE A 1 72 ? 24.107 -2.005 -22.531 1.00 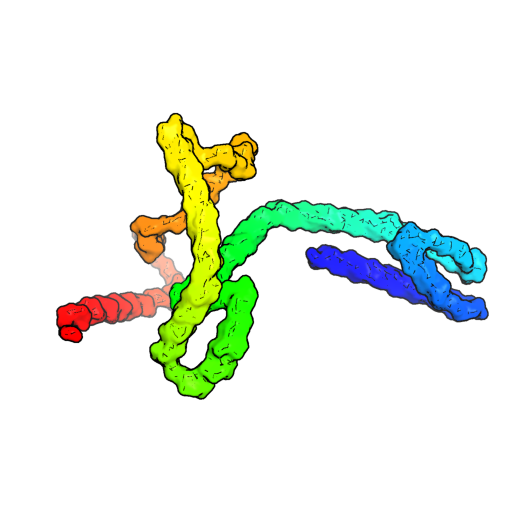91.06 72 PHE A N 1
ATOM 558 C CA . PHE A 1 72 ? 24.835 -1.198 -21.555 1.00 91.06 72 PHE A CA 1
ATOM 559 C C . PHE A 1 72 ? 23.940 -0.127 -20.918 1.00 91.06 72 PHE A C 1
ATOM 561 O O . PHE A 1 72 ? 23.941 0.036 -19.700 1.00 91.06 72 PHE A O 1
ATOM 568 N N . LEU A 1 73 ? 23.131 0.575 -21.713 1.00 91.25 73 LEU A N 1
ATOM 569 C CA . LEU A 1 73 ? 22.241 1.621 -21.210 1.00 91.25 73 LEU A CA 1
ATOM 570 C C . LEU A 1 73 ? 21.183 1.033 -20.258 1.00 91.25 73 LEU A C 1
ATOM 572 O O . LEU A 1 73 ? 21.007 1.525 -19.143 1.00 91.25 73 LEU A O 1
ATOM 576 N N . ILE A 1 74 ? 20.524 -0.057 -20.655 1.00 89.62 74 ILE A N 1
ATOM 577 C CA . ILE A 1 74 ? 19.487 -0.715 -19.845 1.00 89.62 74 ILE A CA 1
ATOM 578 C C . ILE A 1 74 ? 20.072 -1.299 -18.552 1.00 89.62 74 ILE A C 1
ATOM 580 O O . ILE A 1 74 ? 19.544 -1.056 -17.467 1.00 89.62 74 ILE A O 1
ATOM 584 N N . THR A 1 75 ? 21.172 -2.047 -18.646 1.00 87.31 75 THR A N 1
ATOM 585 C CA . THR A 1 75 ? 21.698 -2.794 -17.493 1.00 87.31 75 THR A CA 1
ATOM 586 C C . THR A 1 75 ? 22.581 -1.947 -16.579 1.00 87.31 75 THR A C 1
ATOM 588 O O . THR A 1 75 ? 22.456 -2.051 -15.363 1.00 87.31 75 THR A O 1
ATOM 591 N N . ALA A 1 76 ? 23.443 -1.080 -17.118 1.00 87.31 76 ALA A N 1
ATOM 592 C CA . ALA A 1 76 ? 24.407 -0.321 -16.319 1.00 87.31 76 ALA A CA 1
ATOM 593 C C . ALA A 1 76 ? 23.910 1.078 -15.930 1.00 87.31 76 ALA A C 1
ATOM 595 O O . ALA A 1 76 ? 24.247 1.564 -14.853 1.00 87.31 76 ALA A O 1
ATOM 596 N N . VAL A 1 77 ? 23.125 1.751 -16.774 1.00 88.25 77 VAL A N 1
ATOM 597 C CA . VAL A 1 77 ? 22.679 3.126 -16.485 1.00 88.25 77 VAL A CA 1
ATOM 598 C C . VAL A 1 77 ? 21.311 3.118 -15.811 1.00 88.25 77 VAL A C 1
ATOM 600 O O . VAL A 1 77 ? 21.172 3.598 -14.686 1.00 88.25 77 VAL A O 1
ATOM 603 N N . LEU A 1 78 ? 20.305 2.538 -16.466 1.00 85.38 78 LEU A N 1
ATOM 604 C CA . LEU A 1 78 ? 18.921 2.569 -15.986 1.00 85.38 78 LEU A CA 1
ATOM 605 C C . LEU A 1 78 ? 18.742 1.847 -14.650 1.00 85.38 78 LEU A C 1
ATOM 607 O O . LEU A 1 78 ? 18.077 2.392 -13.775 1.00 85.38 78 LEU A O 1
ATOM 611 N N . LEU A 1 79 ? 19.355 0.674 -14.456 1.00 85.06 79 LEU A N 1
ATOM 612 C CA . LEU A 1 79 ? 19.248 -0.063 -13.191 1.00 85.06 79 LEU A CA 1
ATOM 613 C C . LEU A 1 79 ? 19.839 0.720 -12.012 1.00 85.06 79 LEU A C 1
ATOM 615 O O . LEU A 1 79 ? 19.221 0.813 -10.955 1.00 85.06 79 LEU A O 1
ATOM 619 N N . ASN A 1 80 ? 21.013 1.320 -12.199 1.00 89.50 80 ASN A N 1
ATOM 620 C CA . ASN A 1 80 ? 21.670 2.086 -11.144 1.00 89.50 80 ASN A CA 1
ATOM 621 C C . ASN A 1 80 ? 20.873 3.343 -10.778 1.00 89.50 80 ASN A C 1
ATOM 623 O O . ASN A 1 80 ? 20.721 3.658 -9.598 1.00 89.50 80 ASN A O 1
ATOM 627 N N . ILE A 1 81 ? 20.301 4.025 -11.775 1.00 88.38 81 ILE A N 1
ATOM 628 C CA . ILE A 1 81 ? 19.406 5.164 -11.541 1.00 88.38 81 ILE A CA 1
ATOM 629 C C . ILE A 1 81 ? 18.114 4.711 -10.850 1.00 88.38 81 ILE A C 1
ATOM 631 O O . ILE A 1 81 ? 17.660 5.375 -9.921 1.00 88.38 81 ILE A O 1
ATOM 635 N N . LEU A 1 82 ? 17.538 3.575 -11.252 1.00 87.31 82 LEU A N 1
ATOM 636 C CA . LEU A 1 82 ? 16.328 3.021 -10.646 1.00 87.31 82 LEU A CA 1
ATOM 637 C C . LEU A 1 82 ? 16.521 2.749 -9.154 1.00 87.31 82 LEU A C 1
ATOM 639 O O . LEU A 1 82 ? 15.704 3.165 -8.337 1.00 87.31 82 LEU A O 1
ATOM 643 N N . ILE A 1 83 ? 17.619 2.077 -8.804 1.00 88.69 83 ILE A N 1
ATOM 644 C CA . ILE A 1 83 ? 17.963 1.769 -7.415 1.00 88.69 83 ILE A CA 1
ATOM 645 C C . ILE A 1 83 ? 18.156 3.065 -6.619 1.00 88.69 83 ILE A C 1
ATOM 647 O O . ILE A 1 83 ? 17.640 3.184 -5.509 1.00 88.69 83 ILE A O 1
ATOM 651 N N . ALA A 1 84 ? 18.852 4.053 -7.187 1.00 89.56 84 ALA A N 1
ATOM 652 C CA . ALA A 1 84 ? 19.070 5.338 -6.529 1.00 89.56 84 ALA A CA 1
ATOM 653 C C . ALA A 1 84 ? 17.750 6.077 -6.243 1.00 89.56 84 ALA A C 1
ATOM 655 O O . ALA A 1 84 ? 17.531 6.532 -5.120 1.00 89.56 84 ALA A O 1
ATOM 656 N N . LEU A 1 85 ? 16.851 6.148 -7.230 1.00 88.06 85 LEU A N 1
ATOM 657 C CA . LEU A 1 85 ? 15.547 6.794 -7.073 1.00 88.06 85 LEU A CA 1
ATOM 658 C C . LEU A 1 85 ? 14.657 6.051 -6.071 1.00 88.06 85 LEU A C 1
ATOM 660 O O . LEU A 1 85 ? 14.017 6.697 -5.245 1.00 88.06 85 LEU A O 1
ATOM 664 N N . PHE A 1 86 ? 14.645 4.713 -6.089 1.00 87.94 86 PHE A N 1
ATOM 665 C CA . PHE A 1 86 ? 13.872 3.939 -5.116 1.00 87.94 86 PHE A CA 1
ATOM 666 C C . PHE A 1 86 ? 14.387 4.105 -3.691 1.00 87.94 86 PHE A C 1
ATOM 668 O O . PHE A 1 86 ? 13.574 4.267 -2.788 1.00 87.94 86 PHE A O 1
ATOM 675 N N . ASN A 1 87 ? 15.704 4.112 -3.480 1.00 89.94 87 ASN A N 1
ATOM 676 C CA . ASN A 1 87 ? 16.269 4.348 -2.153 1.00 89.94 87 ASN A CA 1
ATOM 677 C C . ASN A 1 87 ? 15.920 5.748 -1.634 1.00 89.94 87 ASN A C 1
ATOM 679 O O . ASN A 1 87 ? 15.525 5.884 -0.481 1.00 89.94 87 ASN A O 1
ATOM 683 N N . SER A 1 88 ? 16.015 6.774 -2.485 1.00 88.81 88 SER A N 1
ATOM 684 C CA . SER A 1 88 ? 15.641 8.142 -2.108 1.00 88.81 88 SER A CA 1
ATOM 685 C C . SER A 1 88 ? 14.164 8.238 -1.720 1.00 88.81 88 SER A C 1
ATOM 687 O O . SER A 1 88 ? 13.844 8.753 -0.654 1.00 88.81 88 SER A O 1
ATOM 689 N N . ALA A 1 89 ? 13.272 7.703 -2.558 1.00 88.44 89 ALA A N 1
ATOM 690 C CA . ALA A 1 89 ? 11.835 7.724 -2.296 1.00 88.44 89 ALA A CA 1
ATOM 691 C C . ALA A 1 89 ? 11.463 6.889 -1.060 1.00 88.44 89 ALA A C 1
ATOM 693 O O . ALA A 1 89 ? 10.564 7.253 -0.309 1.00 88.44 89 ALA A O 1
ATOM 694 N N . TYR A 1 90 ? 12.160 5.773 -0.832 1.00 89.06 90 TYR A N 1
ATOM 695 C CA . TYR A 1 90 ? 11.960 4.951 0.355 1.00 89.06 90 TYR A CA 1
ATOM 696 C C . TYR A 1 90 ? 12.258 5.744 1.627 1.00 89.06 90 TYR A C 1
ATOM 698 O O . TYR A 1 90 ? 11.410 5.778 2.513 1.00 89.06 90 TYR A O 1
ATOM 706 N N . VAL A 1 91 ? 13.409 6.421 1.698 1.00 89.69 91 VAL A N 1
ATOM 707 C CA . VAL A 1 91 ? 13.788 7.225 2.872 1.00 89.69 91 VAL A CA 1
ATOM 708 C C . VAL A 1 91 ? 12.729 8.286 3.166 1.00 89.69 91 VAL A C 1
ATOM 710 O O . VAL A 1 91 ? 12.204 8.313 4.278 1.00 89.69 91 VAL A O 1
ATOM 713 N N . GLU A 1 92 ? 12.344 9.069 2.156 1.00 87.62 92 GLU A N 1
ATOM 714 C CA . GLU A 1 92 ? 11.341 10.134 2.291 1.00 87.62 92 GLU A CA 1
ATOM 715 C C . GLU A 1 92 ? 9.993 9.612 2.818 1.00 87.62 92 GLU A C 1
ATOM 717 O O . GLU A 1 92 ? 9.404 10.197 3.726 1.00 87.62 92 GLU A O 1
ATOM 722 N N . ILE A 1 93 ? 9.521 8.469 2.307 1.00 88.06 93 ILE A N 1
ATOM 723 C CA . ILE A 1 93 ? 8.264 7.861 2.766 1.00 88.06 93 ILE A CA 1
ATOM 724 C C . ILE A 1 93 ? 8.412 7.309 4.187 1.00 88.06 93 ILE A C 1
ATOM 726 O O . ILE A 1 93 ? 7.522 7.490 5.017 1.00 88.06 93 ILE A O 1
ATOM 730 N N . THR A 1 94 ? 9.518 6.626 4.494 1.00 89.69 94 THR A N 1
ATOM 731 C CA . THR A 1 94 ? 9.700 5.997 5.811 1.00 89.69 94 THR A CA 1
ATOM 732 C C . THR A 1 94 ? 9.824 6.995 6.952 1.00 89.69 94 THR A C 1
ATOM 734 O O . THR A 1 94 ? 9.337 6.701 8.042 1.00 89.69 94 THR A O 1
ATOM 737 N N . GLU A 1 95 ? 10.396 8.179 6.714 1.00 89.06 95 GLU A N 1
ATOM 738 C CA . GLU A 1 95 ? 10.477 9.229 7.735 1.00 89.06 95 GLU A CA 1
ATOM 739 C C . GLU A 1 95 ? 9.085 9.700 8.193 1.00 89.06 95 GLU A C 1
ATOM 741 O O . GLU A 1 95 ? 8.888 9.962 9.380 1.00 89.06 95 GLU A O 1
ATOM 746 N N . ASN A 1 96 ? 8.093 9.745 7.291 1.00 88.00 96 ASN A N 1
ATOM 747 C CA . ASN A 1 96 ? 6.731 10.193 7.613 1.00 88.00 96 ASN A CA 1
ATOM 748 C C . ASN A 1 96 ? 5.721 9.053 7.862 1.00 88.00 96 ASN A C 1
ATOM 750 O O . ASN A 1 96 ? 4.619 9.291 8.367 1.00 88.00 96 ASN A O 1
ATOM 754 N N . ALA A 1 97 ? 6.086 7.807 7.545 1.00 91.25 97 ALA A N 1
ATOM 755 C CA . ALA A 1 97 ? 5.185 6.654 7.569 1.00 91.25 97 ALA A CA 1
ATOM 756 C C . ALA A 1 97 ? 4.478 6.452 8.920 1.00 91.25 97 ALA A C 1
ATOM 758 O O . ALA A 1 97 ? 3.302 6.096 8.947 1.00 91.25 97 ALA A O 1
ATOM 759 N N . ASN A 1 98 ? 5.157 6.718 10.040 1.00 87.06 98 ASN A N 1
ATOM 760 C CA . ASN A 1 98 ? 4.572 6.556 11.375 1.00 87.06 98 ASN A CA 1
ATOM 761 C C . ASN A 1 98 ? 3.406 7.523 11.626 1.00 87.06 98 ASN A C 1
ATOM 763 O O . ASN A 1 98 ? 2.369 7.118 12.155 1.00 87.06 98 ASN A O 1
ATOM 767 N N . TYR A 1 99 ? 3.548 8.789 11.226 1.00 89.62 99 TYR A N 1
ATOM 768 C CA . TYR A 1 99 ? 2.496 9.791 11.400 1.00 89.62 99 TYR A CA 1
ATOM 769 C C . TYR A 1 99 ? 1.312 9.522 10.473 1.00 89.62 99 TYR A C 1
ATOM 771 O O . TYR A 1 99 ? 0.162 9.593 10.909 1.00 89.62 99 TYR A O 1
ATOM 779 N N . GLU A 1 100 ? 1.578 9.151 9.219 1.00 88.81 100 GLU A N 1
ATOM 780 C CA . GLU A 1 100 ? 0.531 8.766 8.270 1.00 88.81 100 GLU A CA 1
ATOM 781 C C . GLU A 1 100 ? -0.217 7.515 8.726 1.00 88.81 100 GLU A C 1
ATOM 783 O O . GLU A 1 100 ? -1.449 7.487 8.697 1.00 88.81 100 GLU A O 1
ATOM 788 N N . TYR A 1 101 ? 0.509 6.505 9.210 1.00 92.19 101 TYR A N 1
ATOM 789 C CA . TYR A 1 101 ? -0.082 5.302 9.777 1.00 92.19 101 TYR A CA 1
ATOM 790 C C . TYR A 1 101 ? -0.988 5.638 10.961 1.00 92.19 101 TYR A C 1
ATOM 792 O O . TYR A 1 101 ? -2.141 5.211 10.982 1.00 92.19 101 TYR A O 1
ATOM 800 N N . LEU A 1 102 ? -0.513 6.444 11.917 1.00 92.19 102 LEU A N 1
ATOM 801 C CA . LEU A 1 102 ? -1.302 6.814 13.091 1.00 92.19 102 LEU A CA 1
ATOM 802 C C . LEU A 1 102 ? -2.538 7.644 12.713 1.00 92.19 102 LEU A C 1
ATOM 804 O O . LEU A 1 102 ? -3.618 7.421 13.260 1.00 92.19 102 LEU A O 1
ATOM 808 N N . ALA A 1 103 ? -2.420 8.553 11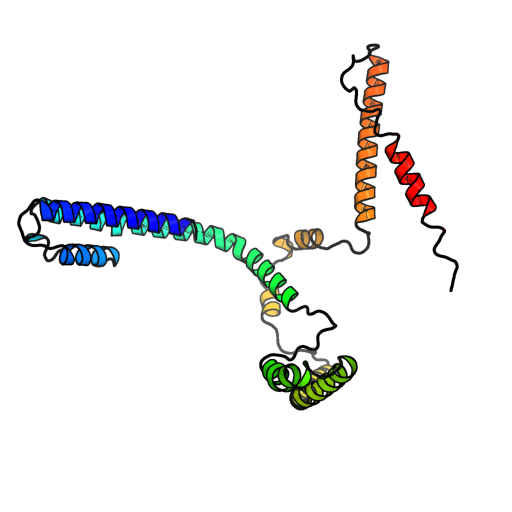.742 1.00 91.31 103 ALA A N 1
ATOM 809 C CA . ALA A 1 103 ? -3.546 9.331 11.229 1.00 91.31 103 ALA A CA 1
ATOM 810 C C . ALA A 1 103 ? -4.587 8.444 10.524 1.00 91.31 103 ALA A C 1
ATOM 812 O O . ALA A 1 103 ? -5.791 8.582 10.759 1.00 91.31 103 ALA A O 1
ATOM 813 N N . LEU A 1 104 ? -4.142 7.501 9.687 1.00 92.69 104 LEU A N 1
ATOM 814 C CA . LEU A 1 104 ? -5.014 6.525 9.031 1.00 92.69 104 LEU A CA 1
ATOM 815 C C . LEU A 1 104 ? -5.669 5.584 10.042 1.00 92.69 104 LEU A C 1
ATOM 817 O O . LEU A 1 104 ? -6.855 5.278 9.907 1.00 92.69 104 LEU A O 1
ATOM 821 N N . PHE A 1 105 ? -4.929 5.164 11.066 1.00 91.75 105 PHE A N 1
ATOM 822 C CA . PHE A 1 105 ? -5.439 4.350 12.158 1.00 91.75 105 PHE A CA 1
ATOM 823 C C . PHE A 1 105 ? -6.521 5.101 12.935 1.00 91.75 105 PHE A C 1
ATOM 825 O O . PHE A 1 105 ? -7.637 4.604 13.050 1.00 91.75 105 PHE A O 1
ATOM 832 N N . ALA A 1 106 ? -6.254 6.338 13.362 1.00 91.75 106 ALA A N 1
ATOM 833 C CA . ALA A 1 106 ? -7.233 7.181 14.042 1.00 91.75 106 ALA A CA 1
ATOM 834 C C . ALA A 1 106 ? -8.485 7.413 13.184 1.00 91.75 106 ALA A C 1
ATOM 836 O O . ALA A 1 106 ? -9.607 7.267 13.670 1.00 91.75 106 ALA A O 1
ATOM 837 N N . LYS A 1 107 ? -8.316 7.701 11.885 1.00 88.00 107 LYS A N 1
ATOM 838 C CA . LYS A 1 107 ? -9.431 7.821 10.935 1.00 88.00 107 LYS A CA 1
ATOM 839 C C . LYS A 1 107 ? -10.260 6.543 10.880 1.00 88.00 107 LYS A C 1
ATOM 841 O O . LYS A 1 107 ? -11.487 6.610 10.903 1.00 88.00 107 LYS A O 1
ATOM 846 N N . LYS A 1 108 ? -9.608 5.386 10.805 1.00 87.12 108 LYS A N 1
ATOM 847 C CA . LYS A 1 108 ? -10.289 4.093 10.762 1.00 87.12 108 LYS A CA 1
ATOM 848 C C . LYS A 1 108 ? -11.013 3.792 12.075 1.00 87.12 108 LYS A C 1
ATOM 850 O O . LYS A 1 108 ? -12.141 3.320 12.037 1.00 87.12 108 LYS A O 1
ATOM 855 N N . THR A 1 109 ? -10.434 4.150 13.217 1.00 87.00 109 THR A N 1
ATOM 856 C CA . THR A 1 109 ? -11.091 4.055 14.528 1.00 87.00 109 THR A CA 1
ATOM 857 C C . THR A 1 109 ? -12.322 4.957 14.608 1.00 87.00 109 THR A C 1
ATOM 859 O O . THR A 1 109 ? -13.380 4.498 15.024 1.00 87.00 109 THR A O 1
ATOM 862 N N . MET A 1 110 ? -12.242 6.202 14.126 1.00 81.75 110 MET A N 1
ATOM 863 C CA . MET A 1 110 ? -13.402 7.101 14.053 1.00 81.75 110 MET A CA 1
ATOM 864 C C . MET A 1 110 ? -14.513 6.555 13.149 1.00 81.75 110 MET A C 1
ATOM 866 O O . MET A 1 110 ? -15.682 6.755 13.450 1.00 81.75 110 MET A O 1
ATOM 870 N N . GLN A 1 111 ? -14.184 5.820 12.081 1.00 78.94 111 GLN A N 1
ATOM 871 C CA . GLN A 1 111 ? -15.195 5.152 11.247 1.00 78.94 111 GLN A CA 1
ATOM 872 C C . GLN A 1 111 ? -15.940 4.030 11.982 1.00 78.94 111 GLN A C 1
ATOM 874 O O . GLN A 1 111 ? -17.054 3.684 11.593 1.00 78.94 111 GLN A O 1
ATOM 879 N N . PHE A 1 112 ? -15.347 3.456 13.030 1.00 77.50 112 PHE A N 1
ATOM 880 C CA . PHE A 1 112 ? -16.015 2.478 13.886 1.00 77.50 112 PHE A CA 1
ATOM 881 C C . PHE A 1 112 ? -16.826 3.119 15.018 1.00 77.50 112 PHE A C 1
ATOM 883 O O . PHE A 1 112 ? -17.620 2.420 15.648 1.00 77.50 112 PHE A O 1
ATOM 890 N N . VAL A 1 113 ? -16.690 4.430 15.249 1.00 75.38 113 VAL A N 1
ATOM 891 C CA . VAL A 1 113 ? -17.594 5.180 16.127 1.00 75.38 113 VAL A CA 1
ATOM 892 C C . VAL A 1 113 ? -18.921 5.343 15.390 1.00 75.38 113 VAL A C 1
ATOM 894 O O . VAL A 1 113 ? -19.082 6.198 14.521 1.00 75.38 113 VAL A O 1
ATOM 897 N N . ARG A 1 114 ? -19.865 4.453 15.693 1.00 68.12 114 ARG A N 1
ATOM 898 C CA . ARG A 1 114 ? -21.210 4.459 15.109 1.00 68.12 114 ARG A CA 1
ATOM 899 C C . ARG A 1 114 ? -22.107 5.464 15.827 1.00 68.12 114 ARG A C 1
ATOM 901 O O . ARG A 1 114 ? -21.935 5.715 17.018 1.00 68.12 114 ARG A O 1
ATOM 908 N N . ALA A 1 115 ? -23.076 6.015 15.097 1.00 59.56 115 ALA A N 1
ATOM 909 C CA . ALA A 1 115 ? -24.148 6.797 15.699 1.00 59.56 115 ALA A CA 1
ATOM 910 C C . ALA A 1 115 ? -25.015 5.887 16.598 1.00 59.56 115 ALA A C 1
ATOM 912 O O . ALA A 1 115 ? -25.246 4.733 16.232 1.00 59.56 115 ALA A O 1
ATOM 913 N N . PRO A 1 116 ? -25.495 6.380 17.753 1.00 57.03 116 PRO A N 1
ATOM 914 C CA . PRO A 1 116 ? -26.189 5.568 18.759 1.00 57.03 116 PRO A CA 1
ATOM 915 C C . PRO A 1 116 ? -27.557 5.017 18.316 1.00 57.03 116 PRO A C 1
ATOM 917 O O . PRO A 1 116 ? -28.107 4.170 19.012 1.00 57.03 116 PRO A O 1
ATOM 920 N N . ASP A 1 117 ? -28.085 5.458 17.170 1.00 53.91 117 ASP A N 1
ATOM 921 C CA . ASP A 1 117 ? -29.494 5.272 16.799 1.00 53.91 117 ASP A CA 1
ATOM 922 C C . ASP A 1 117 ? -29.729 4.271 15.644 1.00 53.91 117 ASP A C 1
ATOM 924 O O . ASP A 1 117 ? -30.843 4.181 15.127 1.00 53.91 117 ASP A O 1
ATOM 928 N N . GLU A 1 118 ? -28.710 3.512 15.214 1.00 64.00 118 GLU A N 1
ATOM 929 C CA . GLU A 1 118 ? -28.839 2.525 14.129 1.00 64.00 118 GLU A CA 1
ATOM 930 C C . GLU A 1 118 ? -28.560 1.092 14.617 1.00 64.00 118 GLU A C 1
ATOM 932 O O . GLU A 1 118 ? -27.426 0.713 14.924 1.00 64.00 118 GLU A O 1
ATOM 937 N N . ASN A 1 119 ? -29.611 0.270 14.652 1.00 62.75 119 ASN A N 1
ATOM 938 C CA . ASN A 1 119 ? -29.563 -1.150 15.003 1.00 62.75 119 ASN A CA 1
ATOM 939 C C . ASN A 1 119 ? -28.984 -1.985 13.846 1.00 62.75 119 ASN A C 1
ATOM 941 O O . ASN A 1 119 ? -29.698 -2.720 13.174 1.00 62.75 119 ASN A O 1
ATOM 945 N N . VAL A 1 120 ? -27.677 -1.871 13.595 1.00 68.88 120 VAL A N 1
ATOM 946 C CA . VAL A 1 120 ? -27.013 -2.582 12.490 1.00 68.88 120 VAL A CA 1
ATOM 947 C C . VAL A 1 120 ? -26.551 -3.968 12.927 1.00 68.88 120 VAL A C 1
ATOM 949 O O . VAL A 1 120 ? -25.728 -4.116 13.838 1.00 68.88 120 VAL A O 1
ATOM 952 N N . PHE A 1 121 ? -27.004 -4.998 12.216 1.00 79.38 121 PHE A N 1
ATOM 953 C CA . PHE A 1 121 ? -26.499 -6.352 12.405 1.00 79.38 121 PHE A CA 1
ATOM 954 C C . PHE A 1 121 ? -25.014 -6.451 12.008 1.00 79.38 121 PHE A C 1
ATOM 956 O O . PHE A 1 121 ? -24.586 -5.974 10.956 1.00 79.38 121 PHE A O 1
ATOM 963 N N . ILE A 1 122 ? -24.198 -7.095 12.843 1.00 80.81 122 ILE A N 1
ATOM 964 C CA . ILE A 1 122 ? -22.778 -7.335 12.583 1.00 80.81 122 ILE A CA 1
ATOM 965 C C . ILE A 1 122 ? -22.674 -8.332 11.422 1.00 80.81 122 ILE A C 1
ATOM 967 O O . ILE A 1 122 ? -23.363 -9.353 11.400 1.00 80.81 122 ILE A O 1
ATOM 971 N N . ALA A 1 123 ? -21.815 -8.055 10.439 1.00 81.81 123 ALA A N 1
ATOM 972 C CA . ALA A 1 123 ? -21.557 -8.993 9.348 1.00 81.81 123 ALA A CA 1
ATOM 973 C C . ALA A 1 123 ? -21.026 -10.333 9.910 1.00 81.81 123 ALA A C 1
ATOM 975 O O . ALA A 1 123 ? -20.146 -10.304 10.772 1.00 81.81 123 ALA A O 1
ATOM 976 N N . PRO A 1 124 ? -21.517 -11.506 9.456 1.00 84.06 124 PRO A N 1
ATOM 977 C CA . PRO A 1 124 ? -22.383 -11.751 8.293 1.00 84.06 124 PRO A CA 1
ATOM 978 C C . PRO A 1 124 ? -23.900 -11.734 8.575 1.00 84.06 124 PRO A C 1
ATOM 980 O O . PRO A 1 124 ? -24.690 -11.910 7.649 1.00 84.06 124 PRO A O 1
ATOM 983 N N . LEU A 1 125 ? -24.332 -11.535 9.825 1.00 85.31 125 LEU A N 1
ATOM 984 C CA . LEU A 1 125 ? -25.746 -11.609 10.221 1.00 85.31 125 LEU A CA 1
ATOM 985 C C . LEU A 1 125 ? -26.607 -10.495 9.600 1.00 85.31 125 LEU A C 1
ATOM 987 O O . LEU A 1 125 ? -27.824 -10.650 9.531 1.00 85.31 125 LEU A O 1
ATOM 991 N N . ASN A 1 126 ? -25.995 -9.432 9.059 1.00 84.94 126 ASN A N 1
ATOM 992 C CA . ASN A 1 126 ? -26.708 -8.396 8.296 1.00 84.94 126 ASN A CA 1
ATOM 993 C C . ASN A 1 126 ? -27.468 -8.938 7.078 1.00 84.94 126 ASN A C 1
ATOM 995 O O . ASN A 1 126 ? -28.464 -8.354 6.663 1.00 84.94 126 ASN A O 1
ATOM 999 N N . LEU A 1 127 ? -27.049 -10.078 6.523 1.00 85.56 127 LEU A N 1
ATOM 1000 C CA . LEU A 1 127 ? -27.743 -10.676 5.390 1.00 85.56 127 LEU A CA 1
ATOM 1001 C C . LEU A 1 127 ? -29.111 -11.202 5.824 1.00 85.56 127 LEU A C 1
ATOM 1003 O O . LEU A 1 127 ? -30.061 -11.151 5.051 1.00 85.56 127 LEU A O 1
ATOM 1007 N N . ILE A 1 128 ? -29.232 -11.667 7.070 1.00 83.44 128 ILE A N 1
ATOM 1008 C CA . ILE A 1 128 ? -30.508 -12.139 7.607 1.00 83.44 128 ILE A CA 1
ATOM 1009 C C . ILE A 1 128 ? -31.475 -10.963 7.740 1.00 83.44 128 ILE A C 1
ATOM 1011 O O . ILE A 1 128 ? -32.633 -11.076 7.349 1.00 83.44 128 ILE A O 1
ATOM 1015 N N . GLU A 1 129 ? -30.985 -9.818 8.210 1.00 83.12 129 GLU A N 1
ATOM 1016 C CA . GLU A 1 129 ? -31.765 -8.585 8.247 1.00 83.12 129 GLU A CA 1
ATOM 1017 C C . GLU A 1 129 ? -32.231 -8.173 6.844 1.00 83.12 129 GLU A C 1
ATOM 1019 O O . GLU A 1 129 ? -33.425 -7.975 6.626 1.00 83.12 129 GLU A O 1
ATOM 1024 N N . ILE A 1 130 ? -31.322 -8.118 5.868 1.00 82.56 130 ILE A N 1
ATOM 1025 C CA . ILE A 1 130 ? -31.650 -7.692 4.502 1.00 82.56 130 ILE A CA 1
ATOM 1026 C C . ILE A 1 130 ? -32.668 -8.638 3.847 1.00 82.56 130 ILE A C 1
ATOM 1028 O O . ILE A 1 130 ? -33.674 -8.178 3.306 1.00 82.56 130 ILE A O 1
ATOM 1032 N N . PHE A 1 131 ? -32.437 -9.953 3.903 1.00 85.75 131 PHE A N 1
ATOM 1033 C CA . PHE A 1 131 ? -33.264 -10.939 3.200 1.00 85.75 131 PHE A CA 1
ATOM 1034 C C . PHE A 1 131 ? -34.567 -11.297 3.916 1.00 85.75 131 PHE A C 1
ATOM 1036 O O . PHE A 1 131 ? -35.563 -11.556 3.241 1.00 85.75 131 PHE A O 1
ATOM 1043 N N . PHE A 1 132 ? -34.581 -11.319 5.250 1.00 80.44 132 PHE A N 1
ATOM 1044 C CA . PHE A 1 132 ? -35.735 -11.785 6.024 1.00 80.44 132 PHE A CA 1
ATOM 1045 C C . PHE A 1 132 ? -36.477 -10.676 6.772 1.00 80.44 132 PHE A C 1
ATOM 1047 O O . PHE A 1 132 ? -37.614 -10.922 7.161 1.00 80.44 132 PHE A O 1
ATOM 1054 N N . LEU A 1 133 ? -35.905 -9.478 6.960 1.00 80.88 133 LEU A N 1
ATOM 1055 C CA . LEU A 1 133 ? -36.598 -8.349 7.602 1.00 80.88 133 LEU A CA 1
ATOM 1056 C C . LEU A 1 133 ? -36.880 -7.200 6.632 1.00 80.88 133 LEU A C 1
ATOM 1058 O O . LEU A 1 133 ? -38.036 -6.833 6.441 1.00 80.88 133 LEU A O 1
ATOM 1062 N N . ILE A 1 134 ? -35.849 -6.647 6.003 1.00 79.44 134 ILE A N 1
ATOM 1063 C CA . ILE A 1 134 ? -35.950 -5.439 5.177 1.00 79.44 134 ILE A CA 1
ATOM 1064 C C . ILE A 1 134 ? -36.741 -5.734 3.896 1.00 79.44 134 ILE A C 1
ATOM 1066 O O . ILE A 1 134 ? -37.820 -5.179 3.700 1.00 79.44 134 ILE A O 1
ATOM 1070 N N . LEU A 1 135 ? -36.277 -6.678 3.067 1.00 81.25 135 LEU A N 1
ATOM 1071 C CA . LEU A 1 135 ? -36.936 -7.017 1.798 1.00 81.25 135 LEU A CA 1
ATOM 1072 C C . LEU A 1 135 ? -38.424 -7.404 1.940 1.00 81.25 135 LEU A C 1
ATOM 1074 O O . LEU A 1 135 ? -39.228 -6.911 1.147 1.00 81.25 135 LEU A O 1
ATOM 1078 N N . PRO A 1 136 ? -38.828 -8.260 2.900 1.00 81.56 136 PRO A N 1
ATOM 1079 C CA . PRO A 1 136 ? -40.226 -8.655 3.020 1.00 81.56 136 PRO A CA 1
ATOM 1080 C C . PRO A 1 136 ? -41.096 -7.703 3.848 1.00 81.56 136 PRO A C 1
ATOM 1082 O O . PRO A 1 136 ? -42.280 -7.635 3.551 1.00 81.56 136 PRO A O 1
ATOM 1085 N N . PHE A 1 137 ? -40.596 -6.983 4.862 1.00 79.81 137 PHE A N 1
ATOM 1086 C CA . PHE A 1 137 ? -41.469 -6.213 5.770 1.00 79.81 137 PHE A CA 1
ATOM 1087 C C . PHE A 1 137 ? -41.427 -4.694 5.555 1.00 79.81 137 PHE A C 1
ATOM 1089 O O . PHE A 1 137 ? -42.396 -4.021 5.910 1.00 79.81 137 PHE A O 1
ATOM 1096 N N . GLU A 1 138 ? -40.380 -4.131 4.942 1.00 76.25 138 GLU A N 1
ATOM 1097 C CA . GLU A 1 138 ? -40.219 -2.670 4.838 1.00 76.25 138 GLU A CA 1
ATOM 1098 C C . GLU A 1 138 ? -41.292 -2.002 3.956 1.00 76.25 138 GLU A C 1
ATOM 1100 O O . GLU A 1 138 ? -41.757 -0.904 4.254 1.00 76.25 138 GLU A O 1
ATOM 1105 N N . TRP A 1 139 ? -41.754 -2.682 2.904 1.00 78.44 139 TRP A N 1
ATOM 1106 C CA . TRP A 1 139 ? -42.763 -2.152 1.976 1.00 78.44 139 TRP A CA 1
ATOM 1107 C C . TRP A 1 139 ? -44.201 -2.074 2.522 1.00 78.44 139 TRP A C 1
ATOM 1109 O O . TRP A 1 139 ? -45.001 -1.320 1.967 1.00 78.44 139 TRP A O 1
ATOM 1119 N N . TRP A 1 140 ? -44.559 -2.813 3.584 1.00 80.81 140 TRP A N 1
ATOM 1120 C CA . TRP A 1 140 ? -45.929 -2.801 4.130 1.00 80.81 140 TRP A CA 1
ATOM 1121 C C . TRP A 1 140 ? -46.013 -2.398 5.605 1.00 80.81 140 TRP A C 1
ATOM 1123 O O . TRP A 1 140 ? -47.094 -2.018 6.063 1.00 80.81 140 TRP A O 1
ATOM 1133 N N . LEU A 1 141 ? -44.928 -2.516 6.380 1.00 82.56 141 LEU A N 1
ATOM 1134 C CA . LEU A 1 141 ? -44.976 -2.384 7.835 1.00 82.56 141 LEU A CA 1
ATOM 1135 C C . LEU A 1 141 ? -44.612 -0.967 8.292 1.00 82.56 141 LEU A C 1
ATOM 1137 O O . LEU A 1 141 ? -43.599 -0.391 7.907 1.00 82.56 141 LEU A O 1
ATOM 1141 N N . GLN A 1 142 ? -45.438 -0.394 9.167 1.00 81.62 142 GLN A N 1
ATOM 1142 C CA . GLN A 1 142 ? -45.182 0.925 9.744 1.00 81.62 142 GLN A CA 1
ATOM 1143 C C . GLN A 1 142 ? -43.987 0.878 10.717 1.00 81.62 142 GLN A C 1
ATOM 1145 O O . GLN A 1 142 ? -43.866 -0.051 11.518 1.00 81.62 142 GLN A O 1
ATOM 1150 N N . ARG A 1 143 ? -43.134 1.919 10.697 1.00 79.00 143 ARG A N 1
ATOM 1151 C CA . ARG A 1 143 ? -41.858 1.986 11.452 1.00 79.00 143 ARG A CA 1
ATOM 1152 C C . ARG A 1 143 ? -41.978 1.659 12.947 1.00 79.00 143 ARG A C 1
ATOM 1154 O O . ARG A 1 143 ? -41.069 1.066 13.513 1.00 79.00 143 ARG A O 1
ATOM 1161 N N . HIS A 1 144 ? -43.102 2.002 13.573 1.00 82.25 144 HIS A N 1
ATOM 1162 C CA . HIS A 1 144 ? -43.326 1.773 15.003 1.00 82.25 144 HIS A CA 1
ATOM 1163 C C . HIS A 1 144 ? -43.502 0.289 15.382 1.00 82.25 144 HIS A C 1
ATOM 1165 O O . HIS A 1 144 ? -43.255 -0.070 16.526 1.00 82.25 144 HIS A O 1
ATOM 1171 N N . ILE A 1 145 ? -43.921 -0.567 14.441 1.00 82.00 145 ILE A N 1
ATOM 1172 C CA . ILE A 1 145 ? -44.038 -2.025 14.641 1.00 82.00 145 ILE A CA 1
ATOM 1173 C C . ILE A 1 145 ? -42.749 -2.720 14.199 1.00 82.00 145 ILE A C 1
ATOM 1175 O O . ILE A 1 145 ? -42.349 -3.730 14.771 1.00 82.00 145 ILE A O 1
ATOM 1179 N N . PHE A 1 146 ? -42.079 -2.161 13.190 1.00 82.62 146 PHE A N 1
ATOM 1180 C CA . PHE A 1 146 ? -40.832 -2.704 12.665 1.00 82.62 146 PHE A CA 1
ATOM 1181 C C . PHE A 1 146 ? -39.687 -2.655 13.689 1.00 82.62 146 PHE A C 1
ATOM 1183 O O . PHE A 1 146 ? -38.966 -3.638 13.820 1.00 82.62 146 PHE A O 1
ATOM 1190 N N . ALA A 1 147 ? -39.560 -1.565 14.455 1.00 81.25 147 ALA A N 1
ATOM 1191 C CA . ALA A 1 147 ? -38.512 -1.413 15.470 1.00 81.25 147 ALA A CA 1
ATOM 1192 C C . ALA A 1 147 ? -38.506 -2.534 16.539 1.00 81.25 147 ALA A C 1
ATOM 1194 O O . ALA A 1 147 ? -37.510 -3.249 16.623 1.00 81.25 147 ALA A O 1
ATOM 1195 N N . PRO A 1 148 ? -39.604 -2.798 17.282 1.00 85.44 148 PRO A N 1
ATOM 1196 C CA . PRO A 1 148 ? -39.604 -3.865 18.285 1.00 85.44 148 PRO A CA 1
ATOM 1197 C C . PRO A 1 148 ? -39.472 -5.270 17.676 1.00 85.44 148 PRO A C 1
ATOM 1199 O O . PRO A 1 148 ? -38.953 -6.176 18.324 1.00 85.44 148 PRO A O 1
ATOM 1202 N N . LEU A 1 149 ? -39.927 -5.482 16.434 1.00 85.31 149 LEU A N 1
ATOM 1203 C CA . LEU A 1 149 ? -39.729 -6.752 15.730 1.00 85.31 149 LEU A CA 1
ATOM 1204 C C . LEU A 1 149 ? -38.244 -6.984 15.409 1.00 85.31 149 LEU A C 1
ATOM 1206 O O . LEU A 1 149 ? -37.740 -8.088 15.619 1.00 85.31 149 LEU A O 1
ATOM 1210 N N . ASN A 1 150 ? -37.554 -5.948 14.924 1.00 85.19 150 ASN A N 1
ATOM 1211 C CA . ASN A 1 150 ? -36.119 -5.979 14.651 1.00 85.19 150 ASN A CA 1
ATOM 1212 C C . ASN A 1 150 ? -35.326 -6.272 15.937 1.00 85.19 150 ASN A C 1
ATOM 1214 O O . ASN A 1 150 ? -34.493 -7.176 15.923 1.00 85.19 150 ASN A O 1
ATOM 1218 N N . ASP A 1 151 ? -35.680 -5.640 17.063 1.00 85.38 151 ASP A N 1
ATOM 1219 C CA . ASP A 1 151 ? -35.052 -5.882 18.372 1.00 85.38 151 ASP A CA 1
ATOM 1220 C C . ASP A 1 151 ? -35.219 -7.332 18.856 1.00 85.38 151 ASP A C 1
ATOM 1222 O O . ASP A 1 151 ? -34.280 -7.936 19.376 1.00 85.38 151 ASP A O 1
ATOM 1226 N N . ILE A 1 152 ? -36.399 -7.933 18.660 1.00 87.69 152 ILE A N 1
ATOM 1227 C CA . ILE A 1 152 ? -36.644 -9.337 19.029 1.00 87.69 152 ILE A CA 1
ATOM 1228 C C . ILE A 1 152 ? -35.789 -10.277 18.175 1.00 87.69 152 ILE A C 1
ATOM 1230 O O . ILE A 1 152 ? -35.169 -11.200 18.705 1.00 87.69 152 ILE A O 1
ATOM 1234 N N . VAL A 1 153 ? -35.739 -10.058 16.858 1.00 87.00 153 VAL A N 1
ATOM 1235 C CA . VAL A 1 153 ? -34.918 -10.885 15.961 1.00 87.00 153 VAL A CA 1
ATOM 1236 C C . VAL A 1 153 ? -33.434 -10.727 16.288 1.00 87.00 153 VAL A C 1
ATOM 1238 O O . VAL A 1 153 ? -32.705 -11.719 16.342 1.00 87.00 153 VAL A O 1
ATOM 1241 N N . MET A 1 154 ? -33.007 -9.500 16.574 1.00 85.81 154 MET A N 1
ATOM 1242 C CA . MET A 1 154 ? -31.664 -9.183 17.032 1.00 85.81 154 MET A CA 1
ATOM 1243 C C . MET A 1 154 ? -31.318 -9.936 18.322 1.00 85.81 154 MET A C 1
ATOM 1245 O O . MET A 1 154 ? -30.285 -10.605 18.384 1.00 85.81 154 MET A O 1
ATOM 1249 N N . ALA A 1 155 ? -32.201 -9.898 19.323 1.00 87.94 155 ALA A N 1
ATOM 1250 C CA . ALA A 1 155 ? -32.019 -10.613 20.580 1.00 87.94 155 ALA A CA 1
ATOM 1251 C C . ALA A 1 155 ? -31.912 -12.127 20.358 1.00 87.94 155 ALA A C 1
ATOM 1253 O O . ALA A 1 155 ? -31.000 -12.749 20.888 1.00 87.94 155 ALA A O 1
ATOM 1254 N N . ILE A 1 156 ? -32.781 -12.723 19.536 1.00 90.19 156 ILE A N 1
ATOM 1255 C CA . ILE A 1 156 ? -32.752 -14.166 19.246 1.00 90.19 156 ILE A CA 1
ATOM 1256 C C . ILE A 1 156 ? -31.444 -14.573 18.555 1.00 90.19 156 ILE A C 1
ATOM 1258 O O . ILE A 1 156 ? -30.852 -15.590 18.918 1.00 90.19 156 ILE A O 1
ATOM 1262 N N . LEU A 1 157 ? -30.982 -13.791 17.574 1.00 89.00 157 LEU A N 1
ATOM 1263 C CA . LEU A 1 157 ? -29.767 -14.097 16.816 1.00 89.00 157 LEU A CA 1
ATOM 1264 C C . LEU A 1 157 ? -28.494 -13.920 17.652 1.00 89.00 157 LEU A C 1
ATOM 1266 O O . LEU A 1 157 ? -27.588 -14.747 17.553 1.00 89.00 157 LEU A O 1
ATOM 1270 N N . TYR A 1 158 ? -28.422 -12.883 18.491 1.00 89.19 158 TYR A N 1
ATOM 1271 C CA . TYR A 1 158 ? -27.242 -12.629 19.322 1.00 89.19 158 TYR A CA 1
ATOM 1272 C C . TYR A 1 158 ? -27.233 -13.383 20.647 1.00 89.19 158 TYR A C 1
ATOM 1274 O O . TYR A 1 158 ? -26.152 -13.611 21.181 1.00 89.19 158 TYR A O 1
ATOM 1282 N N . PHE A 1 159 ? -28.379 -13.818 21.173 1.00 92.69 159 PHE A N 1
ATOM 1283 C CA . PHE A 1 159 ? -28.465 -14.550 22.439 1.00 92.69 159 PHE A CA 1
ATOM 1284 C C . PHE A 1 159 ? -27.476 -15.724 22.569 1.00 92.69 159 PHE A C 1
ATOM 1286 O O . PHE A 1 159 ? -26.753 -15.763 23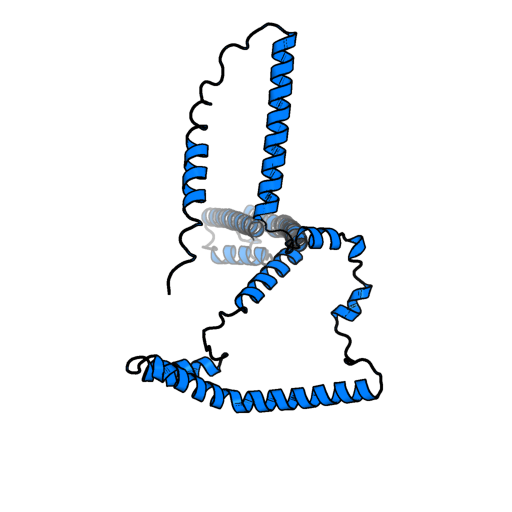.567 1.00 92.69 159 PHE A O 1
ATOM 1293 N N . PRO A 1 160 ? -27.359 -16.660 21.602 1.00 91.81 160 PRO A N 1
ATOM 1294 C CA . PRO A 1 160 ? -26.398 -17.756 21.722 1.00 91.81 160 PRO A CA 1
ATOM 1295 C C . PRO A 1 160 ? -24.943 -17.268 21.710 1.00 91.81 160 PRO A C 1
ATOM 1297 O O . PRO A 1 160 ? -24.116 -17.798 22.448 1.00 91.81 160 PRO A O 1
ATOM 1300 N N . LEU A 1 161 ? -24.628 -16.241 20.913 1.00 88.31 161 LEU A N 1
ATOM 1301 C CA . LEU A 1 161 ? -23.286 -15.662 20.849 1.00 88.31 161 LEU A CA 1
ATOM 1302 C C . LEU A 1 161 ? -22.922 -14.960 22.165 1.00 88.31 161 LEU A C 1
ATOM 1304 O O . LEU A 1 161 ? -21.836 -15.174 22.697 1.00 88.31 161 LEU A O 1
ATOM 1308 N N . LEU A 1 162 ? -23.846 -14.168 22.711 1.00 90.06 162 LEU A N 1
ATOM 1309 C CA . LEU A 1 162 ? -23.676 -13.470 23.983 1.00 90.06 162 LEU A CA 1
ATOM 1310 C C . LEU A 1 162 ? -23.567 -14.443 25.156 1.00 90.06 162 LEU A C 1
ATOM 1312 O O . LEU A 1 162 ? -22.787 -14.189 26.065 1.00 90.06 162 LEU A O 1
ATOM 1316 N N . LEU A 1 163 ? -24.277 -15.576 25.131 1.00 94.38 163 LEU A N 1
ATOM 1317 C CA . LEU A 1 163 ? -24.103 -16.625 26.139 1.00 94.38 163 LEU A CA 1
ATOM 1318 C C . LEU A 1 163 ? -22.690 -17.211 26.122 1.00 94.38 163 LEU A C 1
ATOM 1320 O O . LEU A 1 163 ? -22.097 -17.398 27.182 1.00 94.38 163 LEU A O 1
ATOM 1324 N N . VAL A 1 164 ? -22.139 -17.487 24.937 1.00 94.06 164 VAL A N 1
ATOM 1325 C CA . VAL A 1 164 ? -20.761 -17.985 24.809 1.00 94.06 164 VAL A CA 1
ATOM 1326 C C . VAL A 1 164 ? -19.758 -16.926 25.266 1.00 94.06 164 VAL A C 1
ATOM 1328 O O . VAL A 1 164 ? -18.838 -17.251 26.014 1.00 94.06 164 VAL A O 1
ATOM 1331 N N . ALA A 1 165 ? -19.944 -15.666 24.867 1.00 91.69 165 ALA A N 1
ATOM 1332 C CA . ALA A 1 165 ? -19.083 -14.564 25.292 1.00 91.69 165 ALA A CA 1
ATOM 1333 C C . ALA A 1 165 ? -19.115 -14.378 26.817 1.00 91.69 165 ALA A C 1
ATOM 1335 O O . ALA A 1 165 ? -18.069 -14.409 27.458 1.00 91.69 165 ALA A O 1
ATOM 1336 N N . ALA A 1 166 ? -20.308 -14.306 27.410 1.00 93.88 166 ALA A N 1
ATOM 1337 C CA . ALA A 1 166 ? -20.485 -14.192 28.854 1.00 93.88 166 ALA A CA 1
ATOM 1338 C C . ALA A 1 166 ? -19.878 -15.385 29.605 1.00 93.88 166 ALA A C 1
ATOM 1340 O O . ALA A 1 166 ? -19.297 -15.214 30.676 1.00 93.88 166 ALA A O 1
ATOM 1341 N N . TRP A 1 167 ? -19.971 -16.598 29.050 1.00 95.31 167 TRP A N 1
ATOM 1342 C CA . TRP A 1 167 ? -19.322 -17.777 29.620 1.00 95.31 167 TRP A CA 1
ATOM 1343 C C . TRP A 1 167 ? -17.795 -17.638 29.639 1.00 95.31 167 TRP A C 1
ATOM 1345 O O . TRP A 1 167 ? -17.177 -17.862 30.679 1.00 95.31 167 TRP A O 1
ATOM 1355 N N . LEU A 1 168 ? -17.183 -17.231 28.522 1.00 92.94 168 LEU A N 1
ATOM 1356 C CA . LEU A 1 168 ? -15.735 -17.009 28.437 1.00 92.94 168 LEU A CA 1
ATOM 1357 C C . LEU A 1 168 ? -15.275 -15.882 29.372 1.00 92.94 168 LEU A C 1
ATOM 1359 O O . LEU A 1 168 ? -14.291 -16.051 30.089 1.00 92.94 168 LEU A O 1
ATOM 1363 N N . GLU A 1 169 ? -16.011 -14.774 29.428 1.00 91.69 169 GLU A N 1
ATOM 1364 C CA . GLU A 1 169 ? -15.722 -13.670 30.348 1.00 91.69 169 GLU A CA 1
ATOM 1365 C C . GLU A 1 169 ? -15.850 -14.092 31.812 1.00 91.69 169 GLU A C 1
ATOM 1367 O O . GLU A 1 169 ? -15.016 -13.714 32.630 1.00 91.69 169 GLU A O 1
ATOM 1372 N N . THR A 1 170 ? -16.831 -14.932 32.151 1.00 92.25 170 THR A N 1
ATOM 1373 C CA . THR A 1 170 ? -16.983 -15.469 33.512 1.00 92.25 170 THR A CA 1
ATOM 1374 C C . THR A 1 170 ? -15.773 -16.318 33.911 1.00 92.25 170 THR A C 1
ATOM 1376 O O . THR A 1 170 ? -15.317 -16.249 35.052 1.00 92.25 170 THR A O 1
ATOM 1379 N N . LEU A 1 171 ? -15.212 -17.101 32.982 1.00 87.94 171 LEU A N 1
ATOM 1380 C CA . LEU A 1 171 ? -13.991 -17.871 33.235 1.00 87.94 171 LEU A CA 1
ATOM 1381 C C . LEU A 1 171 ? -12.787 -16.954 33.490 1.00 87.94 171 LEU A C 1
ATOM 1383 O O . LEU A 1 171 ? -12.062 -17.165 34.464 1.00 87.94 171 LEU A O 1
ATOM 1387 N N . SER A 1 172 ? -12.604 -15.921 32.665 1.00 85.31 172 SER A N 1
ATOM 1388 C CA . SER A 1 172 ? -11.540 -14.927 32.850 1.00 85.31 172 SER A CA 1
ATOM 1389 C C . SER A 1 172 ? -11.711 -14.144 34.155 1.00 85.31 172 SER A C 1
ATOM 1391 O O . SER A 1 172 ? -10.759 -13.998 34.916 1.00 85.31 172 SER A O 1
ATOM 1393 N N . ALA A 1 173 ? -12.931 -13.715 34.479 1.00 86.12 173 ALA A N 1
ATOM 1394 C CA . ALA A 1 173 ? -13.237 -13.001 35.716 1.00 86.12 173 ALA A CA 1
ATOM 1395 C C . ALA A 1 173 ? -12.948 -13.855 36.959 1.00 86.12 173 ALA A C 1
ATOM 1397 O O . ALA A 1 173 ? -12.399 -13.356 37.939 1.00 86.12 173 ALA A O 1
ATOM 1398 N N . ASN A 1 174 ? -13.246 -15.157 36.913 1.00 86.38 174 ASN A N 1
ATOM 1399 C CA . ASN A 1 174 ? -12.896 -16.075 37.997 1.00 86.38 174 ASN A CA 1
ATOM 1400 C C . ASN A 1 174 ? -11.378 -16.170 38.210 1.00 86.38 174 ASN A C 1
ATOM 1402 O O . ASN A 1 174 ? -10.941 -16.299 39.354 1.00 86.38 174 ASN A O 1
ATOM 1406 N N . LYS A 1 175 ? -10.575 -16.074 37.139 1.00 84.69 175 LYS A N 1
ATOM 1407 C CA . LYS A 1 175 ? -9.110 -16.006 37.240 1.00 84.69 175 LYS A CA 1
ATOM 1408 C C . LYS A 1 175 ? -8.670 -14.730 37.962 1.00 84.69 175 LYS A C 1
ATOM 1410 O O . LYS A 1 175 ? -7.935 -14.824 38.938 1.00 84.69 175 LYS A O 1
ATOM 1415 N N . VAL A 1 176 ? -9.198 -13.571 37.565 1.00 83.50 176 VAL A N 1
ATOM 1416 C CA . VAL A 1 176 ? -8.904 -12.276 38.211 1.00 83.50 176 VAL A CA 1
ATOM 1417 C C . VAL A 1 176 ? -9.282 -12.296 39.696 1.00 83.50 176 VAL A C 1
ATOM 1419 O O . VAL A 1 176 ? -8.499 -11.900 40.554 1.00 83.50 176 VAL A O 1
ATOM 1422 N N . ILE A 1 177 ? -10.465 -12.820 40.034 1.00 84.31 177 ILE A N 1
ATOM 1423 C CA . ILE A 1 177 ? -10.903 -12.951 41.431 1.00 84.31 177 ILE A CA 1
ATOM 1424 C C . ILE A 1 177 ? -9.949 -13.863 42.217 1.00 84.31 177 ILE A C 1
ATOM 1426 O O . ILE A 1 177 ? -9.603 -13.548 43.356 1.00 84.31 177 ILE A O 1
ATOM 1430 N N . ALA A 1 178 ? -9.502 -14.976 41.627 1.00 85.88 178 ALA A N 1
ATOM 1431 C CA . ALA A 1 178 ? -8.544 -15.875 42.262 1.00 85.88 178 ALA A CA 1
ATOM 1432 C C . ALA A 1 178 ? -7.176 -15.206 42.499 1.00 85.88 178 ALA A C 1
ATOM 1434 O O . ALA A 1 178 ? -6.629 -15.367 43.592 1.00 85.88 178 ALA A O 1
ATOM 1435 N N . ASN A 1 179 ? -6.666 -14.428 41.539 1.00 84.69 179 ASN A N 1
ATOM 1436 C CA . ASN A 1 179 ? -5.425 -13.653 41.670 1.00 84.69 179 ASN A CA 1
ATOM 1437 C C . ASN A 1 179 ? -5.553 -12.595 42.779 1.00 84.69 179 ASN A C 1
ATOM 1439 O O . ASN A 1 179 ? -4.717 -12.522 43.681 1.00 84.69 179 ASN A O 1
ATOM 1443 N N . ARG A 1 180 ? -6.680 -11.873 42.821 1.00 83.12 180 ARG A N 1
ATOM 1444 C CA . ARG A 1 180 ? -6.959 -10.863 43.853 1.00 83.12 180 ARG A CA 1
ATOM 1445 C C . ARG A 1 180 ? -7.054 -11.451 45.264 1.00 83.12 180 ARG A C 1
ATOM 1447 O O . ARG A 1 180 ? -6.607 -10.821 46.219 1.0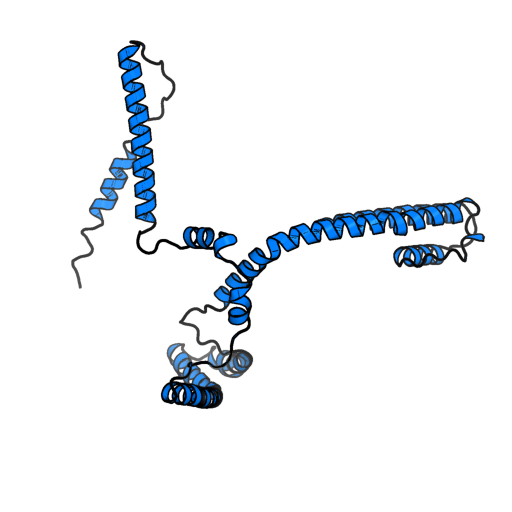0 83.12 180 ARG A O 1
ATOM 1454 N N . ILE A 1 181 ? -7.593 -12.665 45.417 1.00 86.31 181 ILE A N 1
ATOM 1455 C CA . ILE A 1 181 ? -7.602 -13.388 46.707 1.00 86.31 181 ILE A CA 1
ATOM 1456 C C . ILE A 1 181 ? -6.177 -13.757 47.150 1.00 86.31 181 ILE A C 1
ATOM 1458 O O . ILE A 1 181 ? -5.897 -13.787 48.348 1.00 86.31 181 ILE A O 1
ATOM 1462 N N . ARG A 1 182 ? -5.273 -14.027 46.203 1.00 85.44 182 ARG A N 1
ATOM 1463 C CA . ARG A 1 182 ? -3.859 -14.338 46.468 1.00 85.44 182 ARG A CA 1
ATOM 1464 C C . ARG A 1 182 ? -2.990 -13.093 46.660 1.00 85.44 182 ARG A C 1
ATOM 1466 O O . ARG A 1 182 ? -1.862 -13.227 47.124 1.00 85.44 182 ARG A O 1
ATOM 1473 N N . GLY A 1 183 ? -3.519 -11.904 46.365 1.00 81.69 183 GLY A N 1
ATOM 1474 C CA . GLY A 1 183 ? -2.766 -10.648 46.377 1.00 81.69 183 GLY A CA 1
ATOM 1475 C C . GLY A 1 183 ? -1.792 -10.514 45.202 1.00 81.69 183 GLY A C 1
ATOM 1476 O O . GLY A 1 183 ? -0.836 -9.750 45.303 1.00 81.69 183 GLY A O 1
ATOM 1477 N N . GLU A 1 184 ? -2.012 -11.280 44.133 1.00 80.75 184 GLU A N 1
ATOM 1478 C CA . GLU A 1 184 ? -1.268 -11.208 42.871 1.00 80.75 184 GLU A CA 1
ATOM 1479 C C . GLU A 1 184 ? -1.867 -10.109 41.971 1.00 80.75 184 GLU A C 1
ATOM 1481 O O . GLU A 1 184 ? -2.962 -9.604 42.244 1.00 80.75 184 GLU A O 1
ATOM 1486 N N . GLU A 1 185 ? -1.144 -9.703 40.925 1.00 75.12 185 GLU A N 1
ATOM 1487 C CA . GLU A 1 185 ? -1.655 -8.733 39.948 1.00 75.12 185 GLU A CA 1
ATOM 1488 C C . GLU A 1 185 ? -2.862 -9.315 39.181 1.00 75.12 185 GLU A C 1
ATOM 1490 O O . GLU A 1 185 ? -2.985 -10.526 38.979 1.00 75.12 185 GLU A O 1
ATOM 1495 N N . ASP A 1 186 ? -3.808 -8.447 38.805 1.00 67.94 186 ASP A N 1
ATOM 1496 C CA . ASP A 1 186 ? -5.077 -8.865 38.186 1.00 67.94 186 ASP A CA 1
ATOM 1497 C C . ASP A 1 186 ? -4.867 -9.453 36.769 1.00 67.94 186 ASP A C 1
ATOM 1499 O O . ASP A 1 186 ? -5.715 -10.213 36.298 1.00 67.94 186 ASP A O 1
ATOM 1503 N N . ASP A 1 187 ? -3.742 -9.145 36.115 1.00 67.75 187 ASP A N 1
ATOM 1504 C CA . ASP A 1 187 ? -3.344 -9.690 34.816 1.00 67.75 187 ASP A CA 1
ATOM 1505 C C . ASP A 1 187 ? -1.920 -10.264 34.883 1.00 67.75 187 ASP A C 1
ATOM 1507 O O . ASP A 1 187 ? -0.990 -9.590 35.315 1.00 67.75 187 ASP A O 1
ATOM 1511 N N . ASP A 1 188 ? -1.757 -11.518 34.457 1.00 67.12 188 ASP A N 1
ATOM 1512 C CA . ASP A 1 188 ? -0.455 -12.206 34.445 1.00 67.12 188 ASP A CA 1
ATOM 1513 C C . ASP A 1 188 ? 0.228 -12.118 33.067 1.00 67.12 188 ASP A C 1
ATOM 1515 O O . ASP A 1 188 ? 1.373 -12.552 32.907 1.00 67.12 188 ASP A O 1
ATOM 1519 N N . ASN A 1 189 ? -0.488 -11.639 32.043 1.00 69.62 189 ASN A N 1
ATOM 1520 C CA . ASN A 1 189 ? 0.026 -11.540 30.686 1.00 69.62 189 ASN A CA 1
ATOM 1521 C C . ASN A 1 189 ? 0.622 -10.153 30.459 1.00 69.62 189 ASN A C 1
ATOM 1523 O O . ASN A 1 189 ? -0.096 -9.176 30.293 1.00 69.62 189 ASN A O 1
ATOM 1527 N N . SER A 1 190 ? 1.949 -10.083 30.370 1.00 60.81 190 SER A N 1
ATOM 1528 C CA . SER A 1 190 ? 2.606 -8.862 29.914 1.00 60.81 190 SER A CA 1
ATOM 1529 C C . SER A 1 190 ? 2.343 -8.665 28.423 1.00 60.81 190 SER A C 1
ATOM 1531 O O . SER A 1 190 ? 2.775 -9.472 27.592 1.00 60.81 190 SER A O 1
ATOM 1533 N N . GLU A 1 191 ? 1.659 -7.583 28.074 1.00 69.06 191 GLU A N 1
ATOM 1534 C CA . GLU A 1 191 ? 1.421 -7.222 26.681 1.00 69.06 191 GLU A CA 1
ATOM 1535 C C . GLU A 1 191 ? 2.716 -6.731 26.012 1.00 69.06 191 GLU A C 1
ATOM 1537 O O . GLU A 1 191 ? 3.595 -6.153 26.653 1.00 69.06 191 GLU A O 1
ATOM 1542 N N . GLN A 1 192 ? 2.857 -6.926 24.695 1.00 55.97 192 GLN A N 1
ATOM 1543 C CA . GLN A 1 192 ? 4.096 -6.574 23.972 1.00 55.97 192 GLN A CA 1
ATOM 1544 C C . GLN A 1 192 ? 4.529 -5.113 24.175 1.00 55.97 192 GLN A C 1
ATOM 1546 O O . GLN A 1 192 ? 5.720 -4.822 24.239 1.00 55.97 192 GLN A O 1
ATOM 1551 N N . TRP A 1 193 ? 3.577 -4.190 24.316 1.00 60.97 193 TRP A N 1
ATOM 1552 C CA . TRP A 1 193 ? 3.866 -2.773 24.533 1.00 60.97 193 TRP A CA 1
ATOM 1553 C C . TRP A 1 193 ? 4.362 -2.466 25.956 1.00 60.97 193 TRP A C 1
ATOM 1555 O O . TRP A 1 193 ? 5.136 -1.526 26.128 1.00 60.97 193 TRP A O 1
ATOM 1565 N N . GLU A 1 194 ? 3.993 -3.262 26.965 1.00 63.06 194 GLU A N 1
ATOM 1566 C CA . GLU A 1 194 ? 4.524 -3.138 28.331 1.00 63.06 194 GLU A CA 1
ATOM 1567 C C . GLU A 1 194 ? 5.980 -3.598 28.401 1.00 63.06 194 GLU A C 1
ATOM 1569 O O . GLU A 1 194 ? 6.802 -2.975 29.075 1.00 63.06 194 GLU A O 1
ATOM 1574 N N . GLN A 1 195 ? 6.319 -4.635 27.633 1.00 68.19 195 GLN A N 1
ATOM 1575 C CA . GLN A 1 195 ? 7.688 -5.137 27.493 1.00 68.19 195 GLN A CA 1
ATOM 1576 C C . GLN A 1 195 ? 8.582 -4.116 26.773 1.00 68.19 195 GLN A C 1
ATOM 1578 O O . GLN A 1 195 ? 9.721 -3.888 27.180 1.00 68.19 195 GLN A O 1
ATOM 1583 N N . SER A 1 196 ? 8.045 -3.435 25.756 1.00 58.41 196 SER A N 1
ATOM 1584 C CA . SER A 1 196 ? 8.739 -2.368 25.021 1.00 58.41 196 SER A CA 1
ATOM 1585 C C . SER A 1 196 ? 8.805 -1.027 25.766 1.00 58.41 196 SER A C 1
ATOM 1587 O O . SER A 1 196 ? 9.518 -0.122 25.334 1.00 58.41 196 SER A O 1
ATOM 1589 N N . ASN A 1 197 ? 8.113 -0.868 26.899 1.00 57.66 197 ASN A N 1
ATOM 1590 C CA . ASN A 1 197 ? 8.045 0.400 27.638 1.00 57.66 197 ASN A CA 1
ATOM 1591 C C . ASN A 1 197 ? 9.415 0.853 28.199 1.00 57.66 197 ASN A C 1
ATOM 1593 O O . ASN A 1 197 ? 9.613 2.028 28.498 1.00 57.66 197 ASN A O 1
ATOM 1597 N N . GLY A 1 198 ? 10.384 -0.066 28.319 1.00 60.53 198 GLY A N 1
ATOM 1598 C CA . GLY A 1 198 ? 11.773 0.238 28.687 1.00 60.53 198 GLY A CA 1
ATOM 1599 C C . GLY A 1 198 ? 12.679 0.656 27.520 1.00 60.53 198 GLY A C 1
ATOM 1600 O O . GLY A 1 198 ? 13.759 1.194 27.761 1.00 60.53 198 GLY A O 1
ATOM 1601 N N . GLU A 1 199 ? 12.261 0.425 26.272 1.00 60.34 199 GLU A N 1
ATOM 1602 C CA . GLU A 1 199 ? 13.060 0.702 25.068 1.00 60.34 199 GLU A CA 1
ATOM 1603 C C . GLU A 1 199 ? 12.843 2.129 24.537 1.00 60.34 199 GLU A C 1
ATOM 1605 O O . GLU A 1 199 ? 13.765 2.730 23.986 1.00 60.34 199 GLU A O 1
ATOM 1610 N N . PHE A 1 200 ? 11.660 2.714 24.762 1.00 55.38 200 PHE A N 1
ATOM 1611 C CA . PHE A 1 200 ? 11.298 4.047 24.270 1.00 55.38 200 PHE A CA 1
ATOM 1612 C C . PHE A 1 200 ? 11.378 5.111 25.373 1.00 55.38 200 PHE A C 1
ATOM 1614 O O . PHE A 1 200 ? 10.548 5.185 26.278 1.00 55.38 200 PHE A O 1
ATOM 1621 N N . ASN A 1 201 ? 12.367 6.006 25.290 1.00 63.19 201 ASN A N 1
ATOM 1622 C CA . ASN A 1 201 ? 12.465 7.148 26.200 1.00 63.19 201 ASN A CA 1
ATOM 1623 C C . ASN A 1 201 ? 11.611 8.325 25.699 1.00 63.19 201 ASN A C 1
ATOM 1625 O O . ASN A 1 201 ? 12.124 9.297 25.140 1.00 63.19 201 ASN A O 1
ATOM 1629 N N . PHE A 1 202 ? 10.306 8.278 25.982 1.00 59.03 202 PHE A N 1
ATOM 1630 C CA . PHE A 1 202 ? 9.335 9.322 25.615 1.00 59.03 202 PHE A CA 1
ATOM 1631 C C . PHE A 1 202 ? 9.717 10.743 26.079 1.00 59.03 202 PHE A C 1
ATOM 1633 O O . PHE A 1 202 ? 9.266 11.736 25.501 1.00 59.03 202 PHE A O 1
ATOM 1640 N N . LYS A 1 203 ? 10.554 10.871 27.123 1.00 59.56 203 LYS A N 1
ATOM 1641 C CA . LYS A 1 203 ? 11.047 12.169 27.613 1.00 59.56 203 LYS A CA 1
ATOM 1642 C C . LYS A 1 203 ? 12.198 12.722 26.773 1.00 59.56 203 LYS A C 1
ATOM 1644 O O . LYS A 1 203 ? 12.282 13.939 26.623 1.00 59.56 203 LYS A O 1
ATOM 1649 N N . ALA A 1 204 ? 13.065 11.865 26.234 1.00 61.78 204 ALA A N 1
ATOM 1650 C CA . ALA A 1 204 ? 14.172 12.286 25.373 1.00 61.78 204 ALA A CA 1
ATOM 1651 C C . ALA A 1 204 ? 13.685 12.717 23.981 1.00 61.78 204 ALA A C 1
ATOM 1653 O O . ALA A 1 204 ? 14.200 13.684 23.428 1.00 61.78 204 ALA A O 1
ATOM 1654 N N . GLU A 1 205 ? 12.647 12.061 23.459 1.00 64.62 205 GLU A N 1
ATOM 1655 C CA . GLU A 1 205 ? 12.081 12.342 22.130 1.00 64.62 205 GLU A CA 1
ATOM 1656 C C . GLU A 1 205 ? 11.149 13.568 22.095 1.00 64.62 205 GLU A C 1
ATOM 1658 O O . GLU A 1 205 ? 10.632 13.942 21.045 1.00 64.62 205 GLU A O 1
ATOM 1663 N N . GLY A 1 206 ? 10.917 14.232 23.235 1.00 71.25 206 GLY A N 1
ATOM 1664 C CA . GLY A 1 206 ? 10.110 15.457 23.295 1.00 71.25 206 GLY A CA 1
ATOM 1665 C C . GLY A 1 206 ? 8.611 15.251 23.036 1.00 71.25 206 GLY A C 1
ATOM 1666 O O . GLY A 1 206 ? 7.872 16.234 22.936 1.00 71.25 206 GLY A O 1
ATOM 1667 N N . TRP A 1 207 ? 8.146 14.002 22.990 1.00 68.31 207 TRP A N 1
ATOM 1668 C CA . TRP A 1 207 ? 6.760 13.622 22.702 1.00 68.31 207 TRP A CA 1
ATOM 1669 C C . TRP A 1 207 ? 5.755 14.242 23.690 1.00 68.31 207 TRP A C 1
ATOM 1671 O O . TRP A 1 207 ? 4.705 14.745 23.300 1.00 68.31 207 TRP A O 1
ATOM 1681 N N . ASP A 1 208 ? 6.140 14.358 24.963 1.00 76.44 208 ASP A N 1
ATOM 1682 C CA . ASP A 1 208 ? 5.370 15.027 26.026 1.00 76.44 208 ASP A CA 1
ATOM 1683 C C . ASP A 1 208 ? 5.083 16.520 25.736 1.00 76.44 208 ASP A C 1
ATOM 1685 O O . ASP A 1 208 ? 4.107 17.102 26.214 1.00 76.44 208 ASP A O 1
ATOM 1689 N N . ARG A 1 209 ? 5.917 17.189 24.929 1.00 75.31 209 ARG A N 1
ATOM 1690 C CA . ARG A 1 209 ? 5.652 18.568 24.482 1.00 75.31 209 ARG A CA 1
ATOM 1691 C C . ARG A 1 209 ? 4.593 18.602 23.383 1.00 75.31 209 ARG A C 1
ATOM 1693 O O . ARG A 1 209 ? 3.727 19.471 23.408 1.00 75.31 209 ARG A O 1
ATOM 1700 N N . ILE A 1 210 ? 4.657 17.650 22.455 1.00 75.12 210 ILE A N 1
ATOM 1701 C CA . ILE A 1 210 ? 3.723 17.525 21.331 1.00 75.12 210 ILE A CA 1
ATOM 1702 C C . ILE A 1 210 ? 2.325 17.190 21.857 1.00 75.12 210 ILE A C 1
ATOM 1704 O O . ILE A 1 210 ? 1.361 17.866 21.509 1.00 75.12 210 ILE A O 1
ATOM 1708 N N . VAL A 1 211 ? 2.220 16.224 22.773 1.00 75.25 211 VAL A N 1
ATOM 1709 C CA . VAL A 1 211 ? 0.941 15.836 23.387 1.00 75.25 211 VAL A CA 1
ATOM 1710 C C . VAL A 1 211 ? 0.323 16.981 24.180 1.00 75.25 211 VAL A C 1
ATOM 1712 O O . VAL A 1 211 ? -0.874 17.224 24.061 1.00 75.25 211 VAL A O 1
ATOM 1715 N N . ARG A 1 212 ? 1.120 17.739 24.944 1.00 74.31 212 ARG A N 1
ATOM 1716 C CA . ARG A 1 212 ? 0.613 18.923 25.656 1.00 74.31 212 ARG A CA 1
ATOM 1717 C C . ARG A 1 212 ? 0.141 20.032 24.719 1.00 74.31 212 ARG A C 1
ATOM 1719 O O . ARG A 1 212 ? -0.811 20.717 25.065 1.00 74.31 212 ARG A O 1
ATOM 1726 N N . GLY A 1 213 ? 0.769 20.188 23.553 1.00 74.81 213 GLY A N 1
ATOM 1727 C CA . GLY A 1 213 ? 0.310 21.122 22.521 1.00 74.81 213 GLY A CA 1
ATOM 1728 C C . GLY A 1 213 ? -0.958 20.659 21.798 1.00 74.81 213 GLY A C 1
ATOM 1729 O O . GLY A 1 213 ? -1.772 21.489 21.408 1.00 74.81 213 GLY A O 1
ATOM 1730 N N . ALA A 1 214 ? -1.139 19.346 21.637 1.00 73.50 214 ALA A N 1
ATOM 1731 C CA . ALA A 1 214 ? -2.302 18.757 20.975 1.00 73.50 214 ALA A CA 1
ATOM 1732 C C . ALA A 1 214 ? -3.503 18.552 21.910 1.00 73.50 214 ALA A C 1
ATOM 1734 O O . ALA A 1 214 ? -4.626 18.409 21.429 1.00 73.50 214 ALA A O 1
ATOM 1735 N N . LYS A 1 215 ? -3.287 18.514 23.232 1.00 75.06 215 LYS A N 1
ATOM 1736 C CA . LYS A 1 215 ? -4.354 18.356 24.222 1.00 75.06 215 LYS A CA 1
ATOM 1737 C C . LYS A 1 215 ? -5.283 19.578 24.150 1.00 75.06 215 LYS A C 1
ATOM 1739 O O . LYS A 1 215 ? -4.843 20.675 24.497 1.00 75.06 215 LYS A O 1
ATOM 1744 N N . PRO A 1 216 ? -6.559 19.417 23.747 1.00 62.72 216 PRO A N 1
ATOM 1745 C CA . PRO A 1 216 ? -7.509 20.516 23.815 1.00 62.72 216 PRO A CA 1
ATOM 1746 C C . PRO A 1 216 ? -7.675 20.923 25.282 1.00 62.72 216 PRO A C 1
ATOM 1748 O O . PRO A 1 216 ? -7.832 20.069 26.160 1.00 62.72 216 PRO A O 1
ATOM 1751 N N . ASN A 1 217 ? -7.587 22.224 25.557 1.00 67.44 217 ASN A N 1
ATOM 1752 C CA . ASN A 1 217 ? -7.820 22.740 26.896 1.00 67.44 217 ASN A CA 1
ATOM 1753 C C . ASN A 1 217 ? -9.327 22.687 27.173 1.00 67.44 217 ASN A C 1
ATOM 1755 O O . ASN A 1 217 ? -10.087 23.471 26.621 1.00 67.44 217 ASN A O 1
ATOM 1759 N N . ILE A 1 218 ? -9.755 21.701 27.962 1.00 64.56 218 ILE A N 1
ATOM 1760 C CA . ILE A 1 218 ? -11.171 21.453 28.276 1.00 64.56 218 ILE A CA 1
ATOM 1761 C C . ILE A 1 218 ? -11.685 22.461 29.320 1.00 64.56 218 ILE A C 1
ATOM 1763 O O . ILE A 1 218 ? -12.888 22.677 29.420 1.00 64.56 218 ILE A O 1
ATOM 1767 N N . GLU A 1 219 ? -10.785 23.075 30.095 1.00 65.94 219 GLU A N 1
ATOM 1768 C CA . GLU A 1 219 ? -11.151 23.996 31.178 1.00 65.94 219 GLU A CA 1
ATOM 1769 C C . GLU A 1 219 ? -11.482 25.406 30.671 1.00 65.94 219 GLU A C 1
ATOM 1771 O O . GLU A 1 219 ? -12.341 26.071 31.249 1.00 65.94 219 GLU A O 1
ATOM 1776 N N . ASP A 1 220 ? -10.872 25.833 29.561 1.00 62.41 220 ASP A N 1
ATOM 1777 C CA . ASP A 1 220 ? -11.111 27.146 28.964 1.00 62.41 220 ASP A CA 1
ATOM 1778 C C . ASP A 1 220 ? -11.915 27.009 27.666 1.00 62.41 220 ASP A C 1
ATOM 1780 O O . ASP A 1 220 ? -11.446 26.423 26.689 1.00 62.41 220 ASP A O 1
ATOM 1784 N N . ASP A 1 221 ? -13.116 27.595 27.628 1.00 67.88 221 ASP A N 1
ATOM 1785 C CA . ASP A 1 221 ? -13.892 27.700 26.390 1.00 67.88 221 ASP A CA 1
ATOM 1786 C C . ASP A 1 221 ? -13.052 28.402 25.310 1.00 67.88 221 ASP A C 1
ATOM 1788 O O . ASP A 1 221 ? -12.514 29.493 25.532 1.00 67.88 221 ASP A O 1
ATOM 1792 N N . GLN A 1 222 ? -12.950 27.789 24.129 1.00 67.31 222 GLN A N 1
ATOM 1793 C CA . GLN A 1 222 ? -12.098 28.253 23.030 1.00 67.31 222 GLN A CA 1
ATOM 1794 C C . GLN A 1 222 ? -12.425 29.705 22.637 1.00 67.31 222 GLN A C 1
ATOM 1796 O O . GLN A 1 222 ? -11.530 30.481 22.302 1.00 67.31 222 GLN A O 1
ATOM 1801 N N . SER A 1 223 ? -13.689 30.115 22.784 1.00 66.06 223 SER A N 1
ATOM 1802 C CA . SER A 1 223 ? -14.142 31.496 22.584 1.00 66.06 223 SER A CA 1
ATOM 1803 C C . SER A 1 223 ? -13.479 32.484 23.553 1.00 66.06 223 SER A C 1
ATOM 1805 O O . SER A 1 223 ? -13.126 33.596 23.165 1.00 66.06 223 SER A O 1
ATOM 1807 N N . THR A 1 224 ? -13.272 32.089 24.811 1.00 72.62 224 THR A N 1
ATOM 1808 C CA . THR A 1 224 ? -12.673 32.937 25.856 1.00 72.62 224 THR A CA 1
ATOM 1809 C C . THR A 1 224 ? -11.182 33.163 25.602 1.00 72.62 224 THR A C 1
ATOM 1811 O O . THR A 1 224 ? -10.685 34.278 25.783 1.00 72.62 224 THR A O 1
ATOM 1814 N N . VAL A 1 225 ? -10.481 32.140 25.106 1.00 75.12 225 VAL A N 1
ATOM 1815 C CA . VAL A 1 225 ? -9.063 32.230 24.720 1.00 75.12 225 VAL A CA 1
ATOM 1816 C C . VAL A 1 225 ? -8.871 33.203 23.552 1.00 75.12 225 VAL A C 1
ATOM 1818 O O . VAL A 1 225 ? -7.988 34.061 23.600 1.00 75.12 225 VAL A O 1
ATOM 1821 N N . GLU A 1 226 ? -9.724 33.127 22.529 1.00 78.19 226 GLU A N 1
ATOM 1822 C CA . GLU A 1 226 ? -9.648 34.019 21.364 1.00 78.19 226 GLU A CA 1
ATOM 1823 C C . GLU A 1 226 ? -10.047 35.467 21.705 1.00 78.19 226 GLU A C 1
ATOM 1825 O O . GLU A 1 226 ? -9.384 36.412 21.273 1.00 78.19 226 GLU A O 1
ATOM 1830 N N . VAL A 1 227 ? -11.048 35.676 22.572 1.00 79.38 227 VAL A N 1
ATOM 1831 C CA . VAL A 1 227 ? -11.389 37.016 23.096 1.00 79.38 227 VAL A CA 1
ATOM 1832 C C . VAL A 1 227 ? -10.232 37.613 23.907 1.00 79.38 227 VAL A C 1
ATOM 1834 O O . VAL A 1 227 ? -9.974 38.817 23.824 1.00 79.38 227 VAL A O 1
ATOM 1837 N N . GLY A 1 228 ? -9.501 36.790 24.663 1.00 78.88 228 GLY A N 1
ATOM 1838 C CA . GLY A 1 228 ? -8.299 37.210 25.384 1.00 78.88 228 GLY A CA 1
ATOM 1839 C C . GLY A 1 228 ? -7.183 37.699 24.455 1.00 78.88 228 GLY A C 1
ATOM 1840 O O . GLY A 1 228 ? -6.611 38.764 24.699 1.00 78.88 228 GLY A O 1
ATOM 1841 N N . LYS A 1 229 ? -6.909 36.971 23.364 1.00 84.56 229 LYS A N 1
ATOM 1842 C CA . LYS A 1 229 ? -5.920 37.376 22.347 1.00 84.56 229 LYS A CA 1
ATOM 1843 C C . LYS A 1 229 ? -6.314 38.681 21.661 1.00 84.56 229 LYS A C 1
ATOM 1845 O O . LYS A 1 229 ? -5.518 39.614 21.645 1.00 84.56 229 LYS A O 1
ATOM 1850 N N . LEU A 1 230 ? -7.568 38.790 21.214 1.00 83.00 230 LEU A N 1
ATOM 1851 C CA . LEU A 1 230 ? -8.099 40.010 20.599 1.00 83.00 230 LEU A CA 1
ATOM 1852 C C . LEU A 1 230 ? -7.981 41.219 21.530 1.00 83.00 230 LEU A C 1
ATOM 1854 O O . LEU A 1 230 ? -7.636 42.315 21.098 1.00 83.00 230 LEU A O 1
ATOM 1858 N N . ARG A 1 231 ? -8.230 41.038 22.831 1.00 86.12 231 ARG A N 1
ATOM 1859 C CA . ARG A 1 231 ? -8.074 42.118 23.812 1.00 86.12 231 ARG A CA 1
ATOM 1860 C C . ARG A 1 231 ? -6.621 42.586 23.936 1.00 86.12 231 ARG A C 1
ATOM 1862 O O . ARG A 1 231 ? -6.400 43.780 24.135 1.00 86.12 231 ARG A O 1
ATOM 1869 N N . ASN A 1 232 ? -5.657 41.676 23.827 1.00 86.00 232 ASN A N 1
ATOM 1870 C CA . ASN A 1 232 ? -4.237 42.017 23.850 1.00 86.00 232 ASN A CA 1
ATOM 1871 C C . ASN A 1 232 ? -3.807 42.734 22.564 1.00 86.00 232 ASN A C 1
ATOM 1873 O O . ASN A 1 232 ? -3.156 43.766 22.666 1.00 86.00 232 ASN A O 1
ATOM 1877 N N . GLU A 1 233 ? -4.245 42.274 21.391 1.00 86.88 233 GLU A N 1
ATOM 1878 C CA . GLU A 1 233 ? -3.981 42.953 20.110 1.00 86.88 233 GLU A CA 1
ATOM 1879 C C . GLU A 1 233 ? -4.584 44.364 20.080 1.00 86.88 233 GLU A C 1
ATOM 1881 O O . GLU A 1 233 ? -3.936 45.322 19.669 1.00 86.88 233 GLU A O 1
ATOM 1886 N N . VAL A 1 234 ? -5.809 44.533 20.589 1.00 86.00 234 VAL A N 1
ATOM 1887 C CA . VAL A 1 234 ? -6.439 45.858 20.718 1.00 86.00 234 VAL A CA 1
ATOM 1888 C C . VAL A 1 234 ? -5.666 46.752 21.688 1.00 86.00 234 VAL A C 1
ATOM 1890 O O . VAL A 1 234 ? -5.592 47.962 21.477 1.00 86.00 234 VAL A O 1
ATOM 1893 N N . LYS A 1 235 ? -5.097 46.185 22.756 1.00 88.69 235 LYS A N 1
ATOM 1894 C CA . LYS A 1 235 ? -4.256 46.938 23.689 1.00 88.69 235 LYS A CA 1
ATOM 1895 C C . LYS A 1 235 ? -2.959 47.386 23.015 1.00 88.69 235 LYS A C 1
ATOM 1897 O O . LYS A 1 235 ? -2.619 48.553 23.127 1.00 88.69 235 LYS A O 1
ATOM 1902 N N . GLU A 1 236 ? -2.298 46.498 22.284 1.00 87.19 236 GLU A N 1
ATOM 1903 C CA . GLU A 1 236 ? -1.071 46.804 21.545 1.00 87.19 236 GLU A CA 1
ATOM 1904 C C . GLU A 1 236 ? -1.309 47.874 20.472 1.00 87.19 236 GLU A C 1
ATOM 1906 O O . GLU A 1 236 ? -0.579 48.858 20.413 1.00 87.19 236 GLU A O 1
ATOM 1911 N N . LEU A 1 237 ? -2.400 47.765 19.706 1.00 81.56 237 LEU A N 1
ATOM 1912 C CA . LEU A 1 237 ? -2.815 48.800 18.754 1.00 81.56 237 LEU A CA 1
ATOM 1913 C C . LEU A 1 237 ? -3.095 50.140 19.442 1.00 81.56 237 LEU A C 1
ATOM 1915 O O . LEU A 1 237 ? -2.756 51.192 18.908 1.00 81.56 237 LEU A O 1
ATOM 1919 N N . LYS A 1 238 ? -3.713 50.120 20.626 1.00 82.81 238 LYS A N 1
ATOM 1920 C CA . LYS A 1 238 ? -3.966 51.337 21.403 1.00 82.81 238 LYS A CA 1
ATOM 1921 C C . LYS A 1 238 ? -2.670 51.963 21.919 1.00 82.81 238 LYS A C 1
ATOM 1923 O O . LYS A 1 238 ? -2.569 53.185 21.934 1.00 82.81 238 LYS A O 1
ATOM 1928 N N . ASP A 1 239 ? -1.710 51.148 22.334 1.00 84.19 239 ASP A N 1
ATOM 1929 C CA . ASP A 1 239 ? -0.407 51.618 22.793 1.00 84.19 239 ASP A CA 1
ATOM 1930 C C . ASP A 1 239 ? 0.384 52.223 21.614 1.00 84.19 239 ASP A C 1
ATOM 1932 O O . ASP A 1 239 ? 0.876 53.339 21.740 1.00 84.19 239 ASP A O 1
ATOM 1936 N N . MET A 1 240 ? 0.354 51.601 20.426 1.00 77.31 240 MET A N 1
ATOM 1937 C CA . MET A 1 240 ? 0.916 52.180 19.191 1.00 77.31 240 MET A CA 1
ATOM 1938 C C . MET A 1 240 ? 0.257 53.512 18.799 1.00 77.31 240 MET A C 1
ATOM 1940 O O . MET A 1 240 ? 0.939 54.442 18.381 1.00 77.31 240 MET A O 1
ATOM 1944 N N . MET A 1 241 ? -1.066 53.635 18.952 1.00 74.00 241 MET A N 1
ATOM 1945 C CA . MET A 1 241 ? -1.767 54.900 18.694 1.00 74.00 241 MET A CA 1
ATOM 1946 C C . MET A 1 241 ? -1.397 55.998 19.698 1.00 74.00 241 MET A C 1
ATOM 1948 O O . MET A 1 241 ? -1.330 57.164 19.321 1.00 74.00 241 MET A O 1
ATOM 1952 N N . ASN A 1 242 ? -1.173 55.648 20.968 1.00 71.88 242 ASN A N 1
ATOM 1953 C CA . ASN A 1 242 ? -0.731 56.615 21.973 1.00 71.88 242 ASN A CA 1
ATOM 1954 C C . ASN A 1 242 ? 0.711 57.075 21.710 1.00 71.88 242 ASN A C 1
ATOM 1956 O O . ASN A 1 242 ? 1.002 58.255 21.890 1.00 71.88 242 ASN A O 1
ATOM 1960 N N . ASP A 1 243 ? 1.585 56.174 21.254 1.00 66.31 243 ASP A N 1
ATOM 1961 C CA . ASP A 1 243 ? 2.946 56.524 20.839 1.00 66.31 243 ASP A CA 1
ATOM 1962 C C . ASP A 1 243 ? 2.929 57.488 19.635 1.00 66.31 243 ASP A C 1
ATOM 1964 O O . ASP A 1 243 ? 3.681 58.465 19.611 1.00 66.31 243 ASP A O 1
ATOM 1968 N N . ASP A 1 244 ? 2.022 57.286 18.672 1.00 58.59 244 ASP A N 1
ATOM 1969 C CA . ASP A 1 244 ? 1.816 58.219 17.555 1.00 58.59 244 ASP A CA 1
ATOM 1970 C C . ASP A 1 244 ? 1.287 59.594 18.024 1.00 58.59 244 ASP A C 1
ATOM 1972 O O . ASP A 1 244 ? 1.740 60.632 17.530 1.00 58.59 244 ASP A O 1
ATOM 1976 N N . ASP A 1 245 ? 0.377 59.638 19.005 1.00 58.50 245 ASP A N 1
ATOM 1977 C CA . ASP A 1 245 ? -0.127 60.891 19.593 1.00 58.50 245 ASP A CA 1
ATOM 1978 C C . ASP A 1 245 ? 0.967 61.664 20.367 1.00 58.50 245 ASP A C 1
ATOM 1980 O O . ASP A 1 245 ? 1.010 62.901 20.319 1.00 58.50 245 ASP A O 1
ATOM 1984 N N . ASP A 1 246 ? 1.906 60.967 21.017 1.00 55.41 246 ASP A N 1
ATOM 1985 C CA . ASP A 1 246 ? 3.071 61.587 21.664 1.00 55.41 246 ASP A CA 1
ATOM 1986 C C . ASP A 1 246 ? 4.080 62.137 20.636 1.00 55.41 246 ASP A C 1
ATOM 1988 O O . ASP A 1 246 ? 4.631 63.230 20.821 1.00 55.41 246 ASP A O 1
ATOM 1992 N N . ILE A 1 247 ? 4.260 61.468 19.490 1.00 51.78 247 ILE A N 1
ATOM 1993 C CA . ILE A 1 247 ? 5.086 61.976 18.378 1.00 51.78 247 ILE A CA 1
ATOM 1994 C C . ILE A 1 247 ? 4.479 63.255 17.769 1.00 51.78 247 ILE A C 1
ATOM 1996 O O . ILE A 1 247 ? 5.217 64.187 17.411 1.00 51.78 247 ILE A O 1
ATOM 2000 N N . ILE A 1 248 ? 3.146 63.354 17.700 1.00 50.62 248 ILE A N 1
ATOM 2001 C CA . ILE A 1 248 ? 2.430 64.542 17.205 1.00 50.62 248 ILE A CA 1
ATOM 2002 C C . ILE A 1 248 ? 2.618 65.748 18.145 1.00 50.62 248 ILE A C 1
ATOM 2004 O O . ILE A 1 248 ? 2.774 66.878 17.667 1.00 50.62 248 ILE A O 1
ATOM 2008 N N . ASN A 1 249 ? 2.678 65.531 19.463 1.00 50.88 249 ASN A N 1
ATOM 2009 C CA . ASN A 1 249 ? 2.901 66.604 20.441 1.00 50.88 249 ASN A CA 1
ATOM 2010 C C . ASN A 1 249 ? 4.347 67.130 20.468 1.00 50.88 249 ASN A C 1
ATOM 2012 O O . ASN A 1 249 ? 4.558 68.307 20.767 1.00 50.88 249 ASN A O 1
ATOM 2016 N N . VAL A 1 250 ? 5.342 66.304 20.124 1.00 53.25 250 VAL A N 1
ATOM 2017 C CA . VAL A 1 250 ? 6.764 66.703 20.133 1.00 53.25 250 VAL A CA 1
ATOM 2018 C C . VAL A 1 250 ? 7.201 67.385 18.829 1.00 53.25 250 VAL A C 1
ATOM 2020 O O . VAL A 1 250 ? 8.078 68.248 18.854 1.00 53.25 250 VAL A O 1
ATOM 2023 N N . THR A 1 251 ? 6.598 67.049 17.683 1.00 48.78 251 THR A N 1
ATOM 2024 C CA . THR A 1 251 ? 7.082 67.520 16.366 1.00 48.78 251 THR A CA 1
ATOM 2025 C C . THR A 1 251 ? 6.255 68.633 15.720 1.00 48.78 251 THR A C 1
ATOM 2027 O O . THR A 1 251 ? 6.690 69.197 14.716 1.00 48.78 251 THR A O 1
ATOM 2030 N N . GLY A 1 252 ? 5.097 69.013 16.276 1.00 47.28 252 GLY A N 1
ATOM 2031 C CA . GLY A 1 252 ? 4.325 70.183 15.824 1.00 47.28 252 GLY A CA 1
ATOM 2032 C C . GLY A 1 252 ? 3.924 70.168 14.339 1.00 47.28 252 GLY A C 1
ATOM 2033 O O . GLY A 1 252 ? 3.557 71.208 13.787 1.00 47.28 252 GLY A O 1
ATOM 2034 N N . HIS A 1 253 ? 3.991 69.013 13.674 1.00 41.72 253 HIS A N 1
ATOM 2035 C CA . HIS A 1 253 ? 3.680 68.868 12.259 1.00 41.72 253 HIS A CA 1
ATOM 2036 C C . HIS A 1 253 ? 2.562 67.845 12.083 1.00 41.72 253 HIS A C 1
ATOM 2038 O O . HIS A 1 253 ? 2.702 66.678 12.430 1.00 41.72 253 HIS A O 1
ATOM 2044 N N . LYS A 1 254 ? 1.425 68.295 11.538 1.00 37.22 254 LYS A N 1
ATOM 2045 C CA . LYS A 1 254 ? 0.331 67.402 11.144 1.00 37.22 254 LYS A CA 1
ATOM 2046 C C . LYS A 1 254 ? 0.814 66.487 10.014 1.00 37.22 254 LYS A C 1
ATOM 2048 O O . LYS A 1 254 ? 1.205 67.028 8.975 1.00 37.22 254 LYS A O 1
ATOM 2053 N N . PRO A 1 255 ? 0.704 65.153 10.122 1.00 37.81 255 PRO A N 1
ATOM 2054 C CA . PRO A 1 255 ? 0.845 64.306 8.954 1.00 37.81 255 PRO A CA 1
ATOM 2055 C C . PRO A 1 255 ? -0.349 64.533 8.020 1.00 37.81 255 PRO A C 1
ATOM 2057 O O . PRO A 1 255 ? -1.523 64.381 8.365 1.00 37.81 255 PRO A O 1
ATOM 2060 N N . SER A 1 256 ? -0.016 64.976 6.816 1.00 39.69 256 SER A N 1
ATOM 2061 C CA . SER A 1 256 ? -0.899 65.117 5.672 1.00 39.69 256 SER A CA 1
ATOM 2062 C C . SER A 1 256 ? -1.534 63.776 5.297 1.00 39.69 256 SER A C 1
ATOM 2064 O O . SER A 1 256 ? -0.836 62.841 4.920 1.00 39.69 256 SER A O 1
ATOM 2066 N N . ALA A 1 257 ? -2.864 63.732 5.380 1.00 46.66 257 ALA A N 1
ATOM 2067 C CA . ALA A 1 257 ? -3.791 62.924 4.589 1.00 46.66 257 ALA A CA 1
ATOM 2068 C C . ALA A 1 257 ? -3.197 61.734 3.807 1.00 46.66 257 ALA A C 1
ATOM 2070 O O . ALA A 1 257 ? -2.962 61.830 2.607 1.00 46.66 257 ALA A O 1
ATOM 2071 N N . LEU A 1 258 ? -3.103 60.579 4.456 1.00 41.12 258 LEU A N 1
ATOM 2072 C CA . LEU A 1 258 ? -3.179 59.271 3.808 1.00 41.12 258 LEU A CA 1
ATOM 2073 C C . LEU A 1 258 ? -3.873 58.348 4.807 1.00 41.12 258 LEU A C 1
ATOM 2075 O O . LEU A 1 258 ? -3.226 57.883 5.722 1.00 41.12 258 LEU A O 1
ATOM 2079 N N . PHE A 1 259 ? -5.200 58.231 4.702 1.00 35.59 259 PHE A N 1
ATOM 2080 C CA . PHE A 1 259 ? -6.084 57.147 5.186 1.00 35.59 259 PHE A CA 1
ATOM 2081 C C . PHE A 1 259 ? -7.508 57.689 5.373 1.00 35.59 259 PHE A C 1
ATOM 2083 O O . PHE A 1 259 ? -8.093 57.734 6.455 1.00 35.59 259 PHE A O 1
ATOM 2090 N N . GLY A 1 260 ? -8.102 58.125 4.262 1.00 37.47 260 GLY A N 1
ATOM 2091 C CA . GLY A 1 260 ? -9.535 58.364 4.186 1.00 37.47 260 GLY A CA 1
ATOM 2092 C C . GLY A 1 260 ? -10.298 57.050 4.054 1.00 37.47 260 GLY A C 1
ATOM 2093 O O . GLY A 1 260 ? -10.765 56.773 2.965 1.00 37.47 260 GLY A O 1
ATOM 2094 N N . THR A 1 261 ? -10.443 56.260 5.123 1.00 39.50 261 THR A N 1
ATOM 2095 C CA . THR A 1 261 ? -11.420 55.140 5.177 1.00 39.50 261 THR A CA 1
ATOM 2096 C C . THR A 1 261 ? -11.863 54.713 6.590 1.00 39.50 261 THR A C 1
ATOM 2098 O O . THR A 1 261 ? -12.670 53.798 6.714 1.00 39.50 261 THR A O 1
ATOM 2101 N N . ALA A 1 262 ? -11.461 55.379 7.680 1.00 39.56 262 ALA A N 1
ATOM 2102 C CA . ALA A 1 262 ? -11.794 54.920 9.043 1.00 39.56 262 ALA A CA 1
ATOM 2103 C C . ALA A 1 262 ? -13.126 55.447 9.635 1.00 39.56 262 ALA A C 1
ATOM 2105 O O . ALA A 1 262 ? -13.381 55.281 10.823 1.00 39.56 262 ALA A O 1
ATOM 2106 N N . ARG A 1 263 ? -14.012 56.076 8.844 1.00 38.41 263 ARG A N 1
ATOM 2107 C CA . ARG A 1 263 ? -15.300 56.623 9.342 1.00 38.41 263 ARG A CA 1
ATOM 2108 C C . ARG A 1 263 ? -16.533 55.757 9.075 1.00 38.41 263 ARG A C 1
ATOM 2110 O O . ARG A 1 263 ? -17.652 56.212 9.291 1.00 38.41 263 ARG A O 1
ATOM 2117 N N . VAL A 1 264 ? -16.342 54.517 8.623 1.00 44.66 264 VAL A N 1
ATOM 2118 C CA . VAL A 1 264 ? -17.450 53.592 8.320 1.00 44.66 264 VAL A CA 1
ATOM 2119 C C . VAL A 1 264 ? -17.620 52.505 9.396 1.00 44.66 264 VAL A C 1
ATOM 2121 O O . VAL A 1 264 ? -18.732 52.028 9.593 1.00 44.66 264 VAL A O 1
ATOM 2124 N N . GLY A 1 265 ? -16.582 52.168 10.174 1.00 39.09 265 GLY A N 1
ATOM 2125 C CA . GLY A 1 265 ? -16.628 51.062 11.150 1.00 39.09 265 GLY A CA 1
ATOM 2126 C C . GLY A 1 265 ? -17.392 51.342 12.453 1.00 39.09 265 GLY A C 1
ATOM 2127 O O . GLY A 1 265 ? -17.940 50.425 13.062 1.00 39.09 265 GLY A O 1
ATOM 2128 N N . GLN A 1 266 ? -17.502 52.606 12.870 1.00 38.53 266 GLN A N 1
ATOM 2129 C CA . GLN A 1 266 ? -18.043 52.955 14.192 1.00 38.53 266 GLN A CA 1
ATOM 2130 C C . GLN A 1 266 ? -19.574 52.783 14.294 1.00 38.53 266 GLN A C 1
ATOM 2132 O O . GLN A 1 266 ? -20.101 52.550 15.380 1.00 38.53 266 GLN A O 1
ATOM 2137 N N . ASN A 1 267 ? -20.289 52.795 13.160 1.00 37.06 267 ASN A N 1
ATOM 2138 C CA . ASN A 1 267 ? -21.741 52.575 13.120 1.00 37.06 267 ASN A CA 1
ATOM 2139 C C . ASN A 1 267 ? -22.152 51.090 13.129 1.00 37.06 267 ASN A C 1
ATOM 2141 O O . ASN A 1 267 ? -23.300 50.785 13.455 1.00 37.06 267 ASN A O 1
ATOM 2145 N N . TYR A 1 268 ? -21.246 50.156 12.818 1.00 44.62 268 TYR A N 1
ATOM 2146 C CA . TYR A 1 268 ? -21.570 48.722 12.825 1.00 44.62 268 TYR A CA 1
ATOM 2147 C C . TYR A 1 268 ? -21.431 48.096 14.215 1.00 44.62 268 TYR A C 1
ATOM 2149 O O . TYR A 1 268 ? -22.256 47.264 14.591 1.00 44.62 268 TYR A O 1
ATOM 2157 N N . ILE A 1 269 ? -20.474 48.564 15.022 1.00 48.34 269 ILE A N 1
ATOM 2158 C CA . ILE A 1 269 ? -20.242 48.052 16.383 1.00 48.34 269 ILE A CA 1
ATOM 2159 C C . ILE A 1 269 ? -21.436 48.374 17.299 1.00 48.34 269 ILE A C 1
ATOM 2161 O O . ILE A 1 269 ? -21.892 47.517 18.056 1.00 48.34 269 ILE A O 1
ATOM 2165 N N . HIS A 1 270 ? -22.031 49.564 17.161 1.00 44.12 270 HIS A N 1
ATOM 2166 C CA . HIS A 1 270 ? -23.208 49.951 17.946 1.00 44.12 270 HIS A CA 1
ATOM 2167 C C . HIS A 1 270 ? -24.482 49.175 17.558 1.00 44.12 270 HIS A C 1
ATOM 2169 O O . HIS A 1 270 ? -25.315 48.894 18.420 1.00 44.12 270 HIS A O 1
ATOM 2175 N N . ARG A 1 271 ? -24.635 48.783 16.281 1.00 44.78 271 ARG A N 1
ATOM 2176 C CA . ARG A 1 271 ? -25.773 47.966 15.815 1.00 44.78 271 ARG A CA 1
ATOM 2177 C C . ARG A 1 271 ? -25.648 46.491 16.207 1.00 44.78 271 ARG A C 1
ATOM 2179 O O . ARG A 1 271 ? -26.666 45.862 16.497 1.00 44.78 271 ARG A O 1
ATOM 2186 N N . PHE A 1 272 ? -24.426 45.958 16.265 1.00 47.56 272 PHE A N 1
ATOM 2187 C CA . PHE A 1 272 ? -24.184 44.582 16.707 1.00 47.56 272 PHE A CA 1
ATOM 2188 C C . PHE A 1 272 ? -24.457 44.413 18.210 1.00 47.56 272 PHE A C 1
ATOM 2190 O O . PHE A 1 272 ? -25.170 43.491 18.603 1.00 47.56 272 PHE A O 1
ATOM 2197 N N . PHE A 1 273 ? -24.007 45.361 19.044 1.00 43.75 273 PHE A N 1
ATOM 2198 C CA . PHE A 1 273 ? -24.266 45.332 20.490 1.00 43.75 273 PHE A CA 1
ATOM 2199 C C . PHE A 1 273 ? -25.749 45.522 20.854 1.00 43.75 273 PHE A C 1
ATOM 2201 O O . PHE A 1 273 ? -26.246 44.862 21.766 1.00 43.75 273 PHE A O 1
ATOM 2208 N N . ALA A 1 274 ? -26.490 46.365 20.123 1.00 48.38 274 ALA A N 1
ATOM 2209 C CA . ALA A 1 274 ? -27.916 46.584 20.389 1.00 48.38 274 ALA A CA 1
ATOM 2210 C C . ALA A 1 274 ? -28.797 45.362 20.050 1.00 48.38 274 ALA A C 1
ATOM 2212 O O . ALA A 1 274 ? -29.813 45.138 20.710 1.00 48.38 274 ALA A O 1
ATOM 2213 N N . THR A 1 275 ? -28.397 44.557 19.059 1.00 49.69 275 THR A N 1
ATOM 2214 C CA . THR A 1 275 ? -29.166 43.382 18.605 1.00 49.69 275 THR A CA 1
ATOM 2215 C C . THR A 1 275 ? -28.955 42.164 19.514 1.00 49.69 275 THR A C 1
ATOM 2217 O O . THR A 1 275 ? -29.886 41.394 19.728 1.00 49.69 275 THR A O 1
ATOM 2220 N N . TYR A 1 276 ? -27.769 42.006 20.114 1.00 48.62 276 TYR A N 1
ATOM 2221 C CA . TYR A 1 276 ? -27.482 40.876 21.011 1.00 48.62 276 TYR A CA 1
ATOM 2222 C C . TYR A 1 276 ? -27.987 41.081 22.447 1.00 48.62 276 TYR A C 1
ATOM 2224 O O . TYR A 1 276 ? -28.404 40.122 23.092 1.00 48.62 276 TYR A O 1
ATOM 2232 N N . MET A 1 277 ? -28.030 42.323 22.939 1.00 45.22 277 MET A N 1
ATOM 2233 C CA . MET A 1 277 ? -28.489 42.612 24.307 1.00 45.22 277 MET A CA 1
ATOM 2234 C C . MET A 1 277 ? -30.019 42.572 24.467 1.00 45.22 277 MET A C 1
ATOM 2236 O O . MET A 1 277 ? -30.505 42.424 25.581 1.00 45.22 277 MET A O 1
ATOM 2240 N N . THR A 1 278 ? -30.795 42.649 23.380 1.00 45.75 278 THR A N 1
ATOM 2241 C CA . THR A 1 278 ? -32.272 42.576 23.423 1.00 45.75 278 THR A CA 1
ATOM 2242 C C . THR A 1 278 ? -32.841 41.164 23.215 1.00 45.75 278 THR A C 1
ATOM 2244 O O . THR A 1 278 ? -34.032 40.950 23.432 1.00 45.75 278 THR A O 1
ATOM 2247 N N . GLY A 1 279 ? -32.013 40.179 22.843 1.00 42.12 279 GLY A N 1
ATOM 2248 C CA . GLY A 1 279 ? -32.439 38.789 22.617 1.00 42.12 279 GLY A CA 1
ATOM 2249 C C . GLY A 1 279 ? -32.412 37.879 23.853 1.00 42.12 279 GLY A C 1
ATOM 2250 O O . GLY A 1 279 ? -32.995 36.799 23.817 1.00 42.12 279 GLY A O 1
ATOM 2251 N N . SER A 1 280 ? -31.765 38.299 24.946 1.00 42.97 280 SER A N 1
ATOM 2252 C CA . SER A 1 280 ? -31.543 37.458 26.139 1.00 42.97 280 SER A CA 1
ATOM 2253 C C . SER A 1 280 ? -32.694 37.492 27.162 1.00 42.97 280 SER A C 1
ATOM 2255 O O . SER A 1 280 ? -32.802 36.613 28.012 1.00 42.97 280 SER A O 1
ATOM 2257 N N . GLU A 1 281 ? -33.614 38.459 27.073 1.00 40.78 281 GLU A N 1
ATOM 2258 C CA . GLU A 1 281 ? -34.692 38.621 28.069 1.00 40.78 281 GLU A CA 1
ATOM 2259 C C . GLU A 1 281 ? -36.031 37.947 27.698 1.00 40.78 281 GLU A C 1
ATOM 2261 O O . GLU A 1 281 ? -36.995 38.058 28.449 1.00 40.78 281 GLU A O 1
ATOM 2266 N N . ARG A 1 282 ? -36.132 37.209 26.578 1.00 42.19 282 ARG A N 1
ATOM 2267 C CA . ARG A 1 282 ? -37.414 36.623 26.108 1.00 42.19 282 ARG A CA 1
ATOM 2268 C C . ARG A 1 282 ? -37.596 35.106 26.250 1.00 42.19 282 ARG A C 1
ATOM 2270 O O . ARG A 1 282 ? -38.558 34.579 25.703 1.00 42.19 282 ARG A O 1
ATOM 2277 N N . THR A 1 283 ? -36.753 34.392 26.995 1.00 42.75 283 THR A N 1
ATOM 2278 C CA . THR A 1 283 ? -36.901 32.924 27.171 1.00 42.75 283 THR A CA 1
ATOM 2279 C C . THR A 1 283 ? -37.034 32.456 28.621 1.00 42.75 283 THR A C 1
ATOM 2281 O O . THR A 1 283 ? -36.850 31.278 28.916 1.00 42.75 283 THR A O 1
ATOM 2284 N N . LYS A 1 284 ? -37.442 33.343 29.535 1.00 46.22 284 LYS A N 1
ATOM 2285 C CA . LYS A 1 284 ? -37.882 32.964 30.887 1.00 46.22 284 LYS A CA 1
ATOM 2286 C C . LYS A 1 284 ? -39.286 33.475 31.180 1.00 46.22 284 LYS A C 1
ATOM 2288 O O . LYS A 1 284 ? -39.459 34.266 32.087 1.00 46.22 284 LYS A O 1
ATOM 2293 N N . GLU A 1 285 ? -40.267 33.042 30.396 1.00 40.09 285 GLU A N 1
ATOM 2294 C CA . GLU A 1 285 ? -41.683 32.996 30.786 1.00 40.09 285 GLU A CA 1
ATOM 2295 C C . GLU A 1 285 ? -42.490 32.437 29.613 1.00 40.09 285 GLU A C 1
ATOM 2297 O O . GLU A 1 285 ? -42.739 33.149 28.646 1.00 40.09 285 GLU A O 1
ATOM 2302 N N . THR A 1 286 ? -42.843 31.149 29.665 1.00 36.84 286 THR A N 1
ATOM 2303 C CA . THR A 1 286 ? -44.176 30.573 29.368 1.00 36.84 286 THR A CA 1
ATOM 2304 C C . THR A 1 286 ? -44.076 29.074 29.051 1.00 36.84 286 THR A C 1
ATOM 2306 O O . THR A 1 286 ? -43.432 28.692 28.087 1.00 36.84 286 THR A O 1
ATOM 2309 N N . LYS A 1 287 ? -44.739 28.288 29.917 1.00 39.53 287 LYS A N 1
ATOM 2310 C CA . LYS A 1 287 ? -45.343 26.947 29.751 1.00 39.53 287 LYS A CA 1
ATOM 2311 C C . LYS A 1 287 ? -44.656 25.898 28.877 1.00 39.53 287 LYS A C 1
ATOM 2313 O O . LYS A 1 287 ? -44.733 26.008 27.638 1.00 39.53 287 LYS A O 1
#

pLDDT: mean 75.37, std 16.23, range [35.59, 95.31]

Sequence (287 aa):
MSESLIFFALLTVIIIGFLQAFIGLDNANSYADSTPFILQAIINAVMQSPDFNGFDNFAPPFGVTLYYIFTFLITAVLLNILIALFNSAYVEITENANYEYLALFAKKTMQFVRAPDENVFIAPLNLIEIFFLILPFEWWLQRHIFAPLNDIVMAILYFPLLLVAAWLETLSANKVIANRIRGEEDDDNSEQWEQSNGEFNFKAEGWDRIVRGAKPNIEDDQSTVEVGKLRNEVKELKDMMNDDDDIINVTGHKPSALFGTARVGQNYIHRFFATYMTGSERTKETK

Organism: NCBI:txid62708

Secondary structure (DSSP, 8-state):
-HHHHHHHHHHHHHHHHHHHHHHHHHHHS-S---HHHHHHHHHHHHTT----TTGGGSSTTHHHHHHHHHHHIIIIIIHHHHHHHHHHHHHHHHHHHHHHHHHHHHHHHHHH---TT--PPPTTTHHHIIIIIIHHHTTTS-HHHHHHHHHHHHHHHHHHHHHHHHHHHHHHHHHHHHHHHHT--S-----HHHHGGGT--TTTTTHHHHHHHHS--SSS-HHHHHHHHHHHHHHHHHHHHHHHHHHHHHH--PPP---TTTTSTHHHHHHHHHHHHTSTTSSSS--

InterPro domains:
  IPR052971 Transient receptor potential calcium channel [PTHR35859] (4-180)
  IPR056336 Calcium channel YVC1-like, C-terminal transmembrane domain [PF23317] (1-169)